Protein AF-A0A9W4K2W8-F1 (afdb_monomer)

Secondary structure (DSSP, 8-state):
-PPPEEEEEETTEEEEE-SSS-EEEES-S-TTS-HHHHHHHHHHHHHHHHHHHHTS--TT-------EEEEE-TT-HHHHHHHGGGSPTT-----EEEEPPPPPPPHHHHHHHHHHHS-HHHHHHHHT-TGGGS--EEEETT---SS-TT-S---S-----STTEEEEHHHHHHTT--SGGG-

Organism: NCBI:txid1303716

Radius of gyration: 19.18 Å; Cα contacts (8 Å, |Δi|>4): 234; chains: 1; bounding box: 50×50×44 Å

Sequence (183 aa):
MAKLHTIGRGACGTLWASETGPAYKREDGNPTRSLQNDFEMHNRVLESRRTLMNLKKSSQVQIQIPSCHNFFEPENKEWWATNLERFPQRYTPCNMIEAQRIPPLGESTRHLLIQTFCPDEIRQKIINSEPDRDCLIRPYLGRRRTHTRDSKTFSRFKAFSLRNYPLHEDQLDELAITGDDLQ

Foldseek 3Di:
DAAWDFLDQDQQATWIDGLDDWIKGFRPHNPVHDVVVVLVVLVVVVVVVVVVVVVVPPPPDDDDRWAWDDWDALPPCVCCVVCVVSYPPPDGRHIMTIIHDDAADDPVVLLVCLVPPQDPVCSVVLNPDPSLSSADEDEDAPDDDPDDPPDPDPDPPRDDGRRHHYQYPVNCVVVVNDPVNVD

Solvent-accessible surface area (backbone atoms only — not comparable to full-atom values): 11063 Å² total; per-residue (Å²): 130,75,57,42,45,75,57,46,76,55,68,75,15,40,28,30,28,40,100,66,71,53,27,36,39,34,68,73,36,44,87,92,53,59,61,66,58,53,53,53,52,51,52,52,52,54,50,51,51,53,53,48,61,72,65,71,80,44,92,84,65,89,80,88,72,73,54,76,75,50,78,41,55,52,82,45,54,71,60,44,74,73,47,52,80,27,43,64,92,89,73,72,76,46,46,33,38,37,26,54,52,80,78,50,57,54,70,69,60,51,50,48,52,40,70,74,69,42,58,76,93,51,35,70,58,52,74,71,30,72,68,41,57,39,19,35,80,38,79,32,87,89,42,63,72,92,67,54,98,83,44,96,75,68,68,89,74,83,81,81,60,36,51,65,23,77,43,29,40,60,54,32,57,75,68,70,53,51,78,76,79,73,111

Structure (mmCIF, N/CA/C/O backbone):
data_AF-A0A9W4K2W8-F1
#
_entry.id   AF-A0A9W4K2W8-F1
#
loop_
_atom_site.group_PDB
_atom_site.id
_atom_site.type_symbol
_atom_site.label_atom_id
_atom_site.label_alt_id
_atom_site.label_comp_id
_atom_site.label_asym_id
_atom_site.label_entity_id
_atom_site.label_seq_id
_atom_site.pdbx_PDB_ins_code
_atom_site.Cartn_x
_atom_site.Cartn_y
_atom_site.Cartn_z
_atom_site.occupancy
_atom_site.B_iso_or_equiv
_atom_site.auth_seq_id
_atom_site.auth_comp_id
_atom_site.auth_asym_id
_atom_site.auth_atom_id
_atom_site.pdbx_PDB_model_num
ATOM 1 N N . MET A 1 1 ? 21.645 -5.935 -4.530 1.00 73.44 1 MET A N 1
ATOM 2 C CA . MET A 1 1 ? 20.548 -5.110 -3.967 1.00 73.44 1 MET A CA 1
ATOM 3 C C . MET A 1 1 ? 19.447 -6.015 -3.435 1.00 73.44 1 MET A C 1
ATOM 5 O O . MET A 1 1 ? 19.285 -7.108 -3.966 1.00 73.44 1 MET A O 1
ATOM 9 N N . ALA A 1 2 ? 18.706 -5.590 -2.407 1.00 88.69 2 ALA A N 1
ATOM 10 C CA . ALA A 1 2 ? 17.591 -6.374 -1.875 1.00 88.69 2 ALA A CA 1
ATOM 11 C C . ALA A 1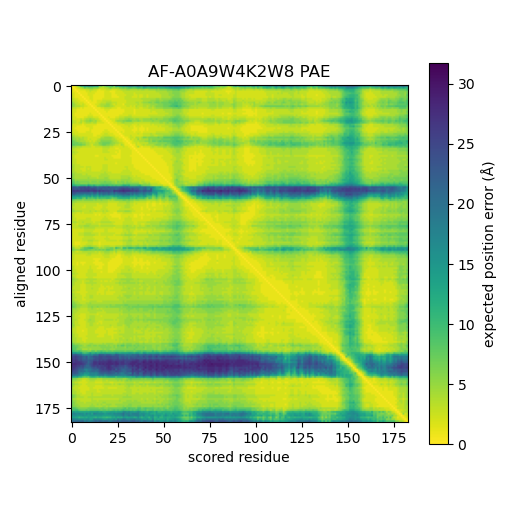 2 ? 16.466 -6.522 -2.916 1.00 88.69 2 ALA A C 1
ATOM 13 O O . ALA A 1 2 ? 16.136 -5.560 -3.623 1.00 88.69 2 ALA A O 1
ATOM 14 N N . LYS A 1 3 ? 15.892 -7.728 -3.004 1.00 94.38 3 LYS A N 1
ATOM 15 C CA 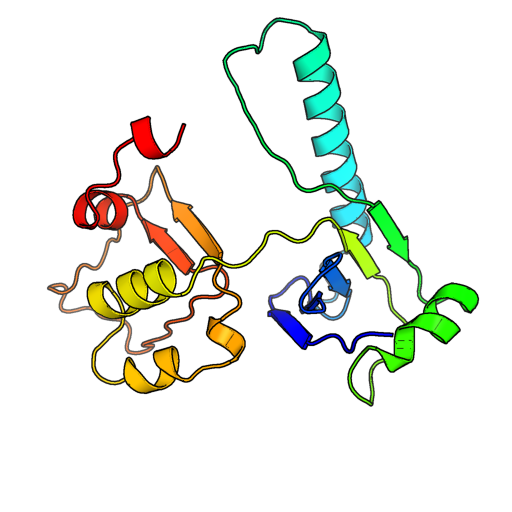. LYS A 1 3 ? 14.732 -8.016 -3.855 1.00 94.38 3 LYS A CA 1
ATOM 16 C C . LYS A 1 3 ? 13.491 -7.315 -3.304 1.00 94.38 3 LYS A C 1
ATOM 18 O O . LYS A 1 3 ? 13.303 -7.221 -2.092 1.00 94.38 3 LYS A O 1
ATOM 23 N N . LEU A 1 4 ? 12.657 -6.824 -4.211 1.00 95.88 4 LEU A N 1
ATOM 24 C CA . LEU A 1 4 ? 11.388 -6.188 -3.893 1.00 95.88 4 LEU A CA 1
ATOM 25 C C . LEU A 1 4 ? 10.262 -7.224 -3.937 1.00 95.88 4 LEU A C 1
ATOM 27 O O . LEU A 1 4 ? 10.201 -8.049 -4.850 1.00 95.88 4 LEU A O 1
ATOM 31 N N . HIS A 1 5 ? 9.334 -7.132 -2.991 1.00 95.12 5 HIS A N 1
ATOM 32 C CA . HIS A 1 5 ? 8.061 -7.848 -3.018 1.00 95.12 5 HIS A CA 1
ATOM 33 C C . HIS A 1 5 ? 6.906 -6.851 -3.118 1.00 95.12 5 HIS A C 1
ATOM 35 O O . HIS A 1 5 ? 7.033 -5.679 -2.758 1.00 95.12 5 HIS A O 1
ATOM 41 N N . THR A 1 6 ? 5.774 -7.306 -3.653 1.00 95.50 6 THR A N 1
ATOM 42 C CA . THR A 1 6 ? 4.578 -6.469 -3.751 1.00 95.50 6 THR A CA 1
ATOM 43 C C . THR A 1 6 ? 3.976 -6.309 -2.363 1.00 95.50 6 THR A C 1
ATOM 45 O O . THR A 1 6 ? 3.539 -7.309 -1.803 1.00 95.50 6 THR A O 1
ATOM 48 N N . ILE A 1 7 ? 3.870 -5.083 -1.858 1.00 95.38 7 ILE A N 1
ATOM 49 C CA . ILE A 1 7 ? 3.257 -4.752 -0.557 1.00 95.38 7 ILE A CA 1
ATOM 50 C C . ILE A 1 7 ? 1.812 -4.249 -0.692 1.00 95.38 7 ILE A C 1
ATOM 52 O O . ILE A 1 7 ? 1.071 -4.154 0.280 1.00 95.38 7 ILE A O 1
ATOM 56 N N . GLY A 1 8 ? 1.372 -3.946 -1.916 1.00 93.31 8 GLY A N 1
ATOM 57 C CA . GLY A 1 8 ? 0.015 -3.482 -2.188 1.00 93.31 8 GLY A CA 1
ATOM 58 C C . GLY A 1 8 ? -0.307 -3.469 -3.678 1.00 93.31 8 GLY A C 1
ATOM 59 O O . GLY A 1 8 ? 0.583 -3.412 -4.525 1.00 93.31 8 GLY A O 1
ATOM 60 N N . ARG A 1 9 ? -1.595 -3.543 -4.013 1.00 92.38 9 ARG A N 1
ATOM 61 C CA . ARG A 1 9 ? -2.093 -3.446 -5.389 1.00 92.38 9 ARG A CA 1
ATOM 62 C C . ARG A 1 9 ? -3.479 -2.821 -5.378 1.00 92.38 9 ARG A C 1
ATOM 64 O O . ARG A 1 9 ? -4.317 -3.194 -4.561 1.00 92.38 9 ARG A O 1
ATOM 71 N N . GLY A 1 10 ? -3.727 -1.914 -6.311 1.00 88.88 10 GLY A N 1
ATOM 72 C CA . GLY A 1 10 ? -5.043 -1.334 -6.531 1.00 88.88 10 GLY A CA 1
ATOM 73 C C . GLY A 1 10 ? -5.196 -0.817 -7.954 1.00 88.88 10 GLY A C 1
ATOM 74 O O . GLY A 1 10 ? -4.345 -1.037 -8.811 1.00 88.88 10 GLY A O 1
ATOM 75 N N . ALA A 1 11 ? -6.284 -0.089 -8.200 1.00 88.62 11 ALA A N 1
ATOM 76 C CA . ALA A 1 11 ? -6.562 0.474 -9.518 1.00 88.62 11 ALA A CA 1
ATOM 77 C C . ALA A 1 11 ? -5.510 1.500 -9.979 1.00 88.62 11 ALA A C 1
ATOM 79 O O . ALA A 1 11 ? -5.368 1.707 -11.175 1.00 88.62 11 ALA A O 1
ATOM 80 N N . CYS A 1 12 ? -4.771 2.130 -9.061 1.00 89.56 12 CYS A N 1
ATOM 81 C CA . CYS A 1 12 ? -3.719 3.101 -9.387 1.00 89.56 12 CYS A CA 1
ATOM 82 C C . CYS A 1 12 ? -2.318 2.473 -9.513 1.00 89.56 12 CYS A C 1
ATOM 84 O O . CYS A 1 12 ? -1.335 3.207 -9.506 1.00 89.56 12 CYS A O 1
ATOM 86 N N . GLY A 1 13 ? -2.222 1.140 -9.563 1.00 94.19 13 GLY A N 1
ATOM 87 C CA . GLY A 1 13 ? -0.966 0.410 -9.743 1.00 94.19 13 GLY A CA 1
ATOM 88 C C . GLY A 1 13 ? -0.564 -0.452 -8.549 1.00 94.19 13 GLY A C 1
ATOM 89 O O . GLY A 1 13 ? -1.334 -0.676 -7.602 1.00 94.19 13 GLY A O 1
ATOM 90 N N . THR A 1 14 ? 0.656 -0.971 -8.622 1.00 95.25 14 THR A N 1
ATOM 91 C CA . THR A 1 14 ? 1.275 -1.831 -7.615 1.00 95.25 14 THR A CA 1
ATOM 92 C C . THR A 1 14 ? 2.300 -1.080 -6.769 1.00 95.25 14 THR A C 1
ATOM 94 O O . THR A 1 14 ? 2.977 -0.160 -7.229 1.00 95.25 14 THR A O 1
ATOM 97 N N . LEU A 1 15 ? 2.406 -1.486 -5.504 1.00 96.31 15 LEU A N 1
ATOM 98 C CA . LEU A 1 15 ? 3.373 -0.985 -4.533 1.00 96.31 15 LEU A CA 1
ATOM 99 C C . LEU A 1 15 ? 4.385 -2.075 -4.204 1.00 96.31 15 LEU A C 1
ATOM 101 O O . LEU A 1 15 ? 4.003 -3.221 -3.956 1.00 96.31 15 LEU A O 1
ATOM 105 N N . TRP A 1 16 ? 5.656 -1.699 -4.149 1.00 97.06 16 TRP A N 1
ATOM 106 C CA . TRP A 1 16 ? 6.783 -2.601 -3.947 1.00 97.06 16 TRP A CA 1
ATOM 107 C C . TRP A 1 16 ? 7.726 -2.076 -2.878 1.00 97.06 16 TRP A C 1
ATOM 109 O O . TRP A 1 16 ? 7.990 -0.880 -2.824 1.00 97.06 16 TRP A O 1
ATOM 119 N N . ALA A 1 17 ? 8.274 -2.965 -2.061 1.00 96.62 17 ALA A N 1
ATOM 120 C CA . ALA A 1 17 ? 9.337 -2.626 -1.123 1.00 96.62 17 ALA A CA 1
ATOM 121 C C . ALA A 1 17 ? 10.213 -3.849 -0.831 1.00 96.62 17 ALA A C 1
ATOM 123 O O . ALA A 1 17 ? 9.825 -4.989 -1.086 1.00 96.62 17 ALA A O 1
ATOM 124 N N . SER A 1 18 ? 11.412 -3.605 -0.311 1.00 94.38 18 SER A N 1
ATO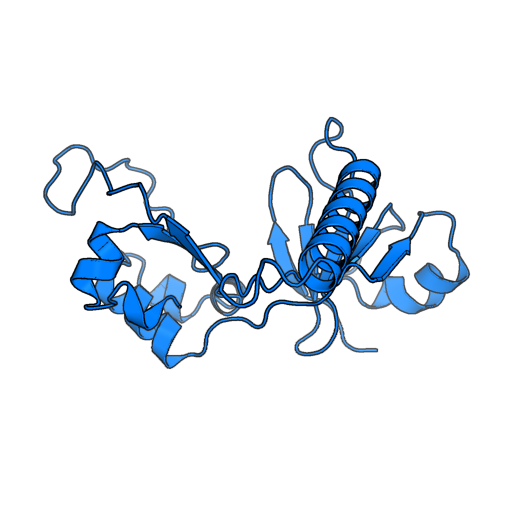M 125 C CA . SER A 1 18 ? 12.187 -4.598 0.440 1.00 94.38 18 SER A CA 1
ATOM 126 C C . SER A 1 18 ? 11.811 -4.518 1.921 1.00 94.38 18 SER A C 1
ATOM 128 O O . SER A 1 18 ? 11.048 -3.638 2.311 1.00 94.38 18 SER A O 1
ATOM 130 N N . GLU A 1 19 ? 12.341 -5.408 2.764 1.00 89.62 19 GLU A N 1
ATOM 131 C CA . GLU A 1 19 ? 12.102 -5.377 4.220 1.00 89.62 19 GLU A CA 1
ATOM 132 C C . GLU A 1 19 ? 12.399 -4.009 4.845 1.00 89.62 19 GLU A C 1
ATOM 134 O O . GLU A 1 19 ? 11.631 -3.523 5.671 1.00 89.62 19 GLU A O 1
ATOM 139 N N . THR A 1 20 ? 13.463 -3.354 4.383 1.00 89.19 20 THR A N 1
ATOM 140 C CA . THR A 1 20 ? 13.837 -1.987 4.750 1.00 89.19 20 THR A CA 1
ATOM 141 C C . THR A 1 20 ? 13.925 -1.102 3.509 1.00 89.19 20 THR A C 1
ATOM 143 O O . THR A 1 20 ? 14.026 -1.595 2.381 1.00 89.19 20 THR A O 1
ATOM 146 N N . GLY A 1 21 ? 13.887 0.215 3.711 1.00 93.00 21 GLY A N 1
ATOM 147 C CA . GLY A 1 21 ? 14.012 1.202 2.639 1.00 93.00 21 GLY A CA 1
ATOM 148 C C . GLY A 1 21 ? 12.673 1.762 2.143 1.00 93.00 21 GLY A C 1
ATOM 149 O O . GLY A 1 21 ? 11.652 1.635 2.827 1.00 93.00 21 GLY A O 1
ATOM 150 N N . PRO A 1 22 ? 12.682 2.439 0.983 1.00 96.81 22 PRO A N 1
ATOM 151 C CA . PRO A 1 22 ? 11.518 3.145 0.465 1.00 96.81 22 PRO A CA 1
ATOM 152 C C . PRO A 1 22 ? 10.486 2.196 -0.156 1.00 96.81 22 PRO A C 1
ATOM 154 O O . PRO A 1 22 ? 10.741 1.013 -0.401 1.00 96.81 22 PRO A O 1
ATOM 157 N N . ALA A 1 23 ? 9.305 2.748 -0.422 1.00 97.44 23 ALA A N 1
ATOM 158 C CA . ALA A 1 23 ? 8.260 2.116 -1.206 1.00 97.44 23 ALA A CA 1
ATOM 159 C C . ALA A 1 23 ? 8.268 2.667 -2.638 1.00 97.44 23 ALA A C 1
ATOM 161 O O . ALA A 1 23 ? 8.436 3.866 -2.858 1.00 97.44 23 ALA A O 1
ATOM 162 N N . TYR A 1 24 ? 8.030 1.784 -3.602 1.00 97.56 24 TYR A N 1
ATOM 163 C CA . TYR A 1 24 ? 7.990 2.090 -5.024 1.00 97.56 24 TYR A CA 1
ATOM 164 C C . TYR A 1 24 ? 6.590 1.852 -5.579 1.00 97.56 24 TYR A C 1
ATOM 166 O O . TYR A 1 24 ? 6.087 0.727 -5.523 1.00 97.56 24 TYR A O 1
ATOM 174 N N . LYS A 1 25 ? 5.959 2.890 -6.131 1.00 97.62 25 LYS A N 1
ATOM 175 C CA . LYS A 1 25 ? 4.664 2.785 -6.815 1.00 97.62 25 LYS A CA 1
ATOM 176 C C . LYS A 1 25 ? 4.879 2.774 -8.316 1.00 97.62 25 LYS A C 1
ATOM 178 O O . LYS A 1 25 ? 5.491 3.699 -8.835 1.00 97.62 25 LYS A O 1
ATOM 183 N N . ARG A 1 26 ? 4.370 1.753 -8.999 1.00 96.62 26 ARG A N 1
ATOM 184 C CA . ARG A 1 26 ? 4.495 1.596 -10.453 1.00 96.62 26 ARG A CA 1
ATOM 185 C C . ARG A 1 26 ? 3.232 2.056 -11.172 1.00 96.62 26 ARG A C 1
ATOM 187 O O . ARG A 1 26 ? 2.128 1.882 -10.660 1.00 96.62 26 ARG A O 1
ATOM 194 N N . GLU A 1 27 ? 3.394 2.584 -12.380 1.00 95.62 27 GLU A N 1
ATOM 195 C CA . GLU A 1 27 ? 2.287 2.932 -13.279 1.00 95.62 27 GLU A CA 1
ATOM 196 C C . GLU A 1 27 ? 1.822 1.709 -14.091 1.00 95.62 27 GLU A C 1
ATOM 198 O O . GLU A 1 27 ? 1.852 1.681 -15.314 1.00 95.62 27 GLU A O 1
ATOM 203 N N . ASP A 1 28 ? 1.426 0.645 -13.394 1.00 93.69 28 ASP A N 1
ATOM 204 C CA . ASP A 1 28 ? 0.897 -0.600 -13.975 1.00 93.69 28 ASP A CA 1
ATOM 205 C C . ASP A 1 28 ? -0.579 -0.832 -13.600 1.00 93.69 28 ASP A C 1
ATOM 207 O O . ASP A 1 28 ? -1.077 -1.960 -13.566 1.00 93.69 28 ASP A O 1
ATOM 211 N N . GLY A 1 29 ? -1.268 0.262 -13.267 1.00 90.56 29 GLY A N 1
ATOM 212 C CA . GLY A 1 29 ? -2.683 0.297 -12.923 1.00 90.56 29 GLY A CA 1
ATOM 213 C C . GLY A 1 29 ? -3.589 0.577 -14.120 1.00 90.56 29 GLY A C 1
ATOM 214 O O . GLY A 1 29 ? -3.289 0.268 -15.269 1.00 90.56 29 GLY A O 1
ATOM 215 N N . ASN A 1 30 ? -4.742 1.175 -13.834 1.00 90.38 30 ASN A N 1
ATOM 216 C CA . ASN A 1 30 ? -5.688 1.624 -14.842 1.00 90.38 30 ASN A CA 1
ATOM 217 C C . ASN A 1 30 ? -5.064 2.761 -15.683 1.00 90.38 30 ASN A C 1
ATOM 219 O O . ASN A 1 30 ? -4.675 3.767 -15.089 1.00 90.38 30 ASN A O 1
ATOM 223 N N . PRO A 1 31 ? -5.058 2.670 -17.028 1.00 89.19 31 PRO A N 1
ATOM 224 C CA . PRO A 1 31 ? -4.496 3.700 -17.913 1.00 89.19 31 PRO A CA 1
ATOM 225 C C . PRO A 1 31 ? -5.115 5.098 -17.773 1.00 89.19 31 PRO A C 1
ATOM 227 O O . PRO A 1 31 ? -4.528 6.082 -18.201 1.00 89.19 31 PRO A O 1
ATOM 230 N N . THR A 1 32 ? -6.310 5.208 -17.186 1.00 90.88 32 THR A N 1
ATOM 231 C CA . THR A 1 32 ? -6.965 6.503 -16.913 1.00 90.88 32 THR A CA 1
ATOM 232 C C . THR A 1 32 ? -6.418 7.212 -15.668 1.00 90.88 32 THR A C 1
ATOM 234 O O . THR A 1 32 ? -6.856 8.315 -15.341 1.00 90.88 32 THR A O 1
ATOM 237 N N . ARG A 1 33 ? -5.494 6.584 -14.932 1.00 89.25 33 ARG A N 1
ATOM 238 C CA . ARG A 1 33 ? -4.818 7.163 -13.767 1.00 89.25 33 ARG A CA 1
ATOM 239 C C . ARG A 1 33 ? -3.411 7.590 -14.167 1.00 89.25 33 ARG A C 1
ATOM 241 O O . ARG A 1 33 ? -2.697 6.817 -14.787 1.00 89.25 33 ARG A O 1
ATOM 248 N N . SER A 1 34 ? -3.024 8.799 -13.769 1.00 93.38 34 SER A N 1
ATOM 249 C CA . SER A 1 34 ? -1.688 9.344 -14.013 1.00 93.38 34 SER A CA 1
ATOM 250 C C . SER A 1 34 ? -0.865 9.276 -12.733 1.00 93.38 34 SER A C 1
ATOM 252 O O . SER A 1 34 ? -1.202 9.923 -11.736 1.00 93.38 34 SER A O 1
ATOM 254 N N . LEU A 1 35 ? 0.222 8.506 -12.762 1.00 95.50 35 LEU A N 1
ATOM 255 C CA . LEU A 1 35 ? 1.150 8.439 -11.640 1.00 95.50 35 LEU A CA 1
ATOM 256 C C . LEU A 1 35 ? 1.900 9.767 -11.464 1.00 95.50 35 LEU A C 1
ATOM 258 O O . LEU A 1 35 ? 2.197 10.158 -10.339 1.00 95.50 35 LEU A O 1
ATOM 262 N N . GLN A 1 36 ? 2.151 10.489 -12.557 1.00 96.00 36 GLN A N 1
ATOM 263 C CA . GLN A 1 36 ? 2.741 11.826 -12.509 1.00 96.00 36 GLN A CA 1
ATOM 264 C C . GLN A 1 36 ? 1.859 12.808 -11.725 1.00 96.00 36 GLN A C 1
ATOM 266 O O . GLN A 1 36 ? 2.346 13.481 -10.820 1.00 96.00 36 GLN A O 1
ATOM 271 N N . ASN A 1 37 ? 0.548 12.831 -11.988 1.00 95.94 37 ASN A N 1
ATOM 272 C CA . ASN A 1 37 ? -0.376 13.656 -11.208 1.00 95.94 37 ASN A CA 1
ATOM 273 C C . ASN A 1 37 ? -0.371 13.266 -9.718 1.00 95.94 37 ASN A C 1
ATOM 275 O O . ASN A 1 37 ? -0.402 14.139 -8.852 1.00 95.94 37 ASN A O 1
ATOM 279 N N . ASP A 1 38 ? -0.306 11.968 -9.400 1.00 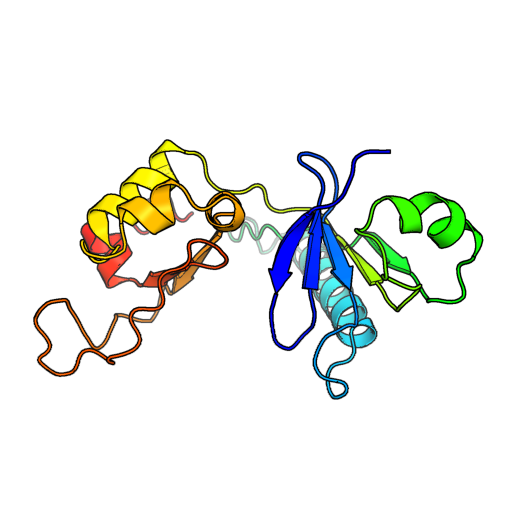95.88 38 ASP A N 1
ATOM 280 C CA . ASP A 1 38 ? -0.197 11.513 -8.008 1.00 95.88 38 ASP A CA 1
ATOM 281 C C . ASP A 1 38 ? 1.081 12.057 -7.333 1.00 95.88 38 ASP A C 1
ATOM 283 O O . ASP A 1 38 ? 1.022 12.514 -6.190 1.00 95.88 38 ASP A O 1
ATOM 287 N N . PHE A 1 39 ? 2.217 12.062 -8.042 1.00 97.75 39 PHE A N 1
ATOM 288 C CA . PHE A 1 39 ? 3.485 12.627 -7.563 1.00 97.75 39 PHE A CA 1
ATOM 289 C C . PHE A 1 39 ? 3.392 14.140 -7.321 1.00 97.75 39 PHE A C 1
ATOM 291 O O . PHE A 1 39 ? 3.774 14.630 -6.253 1.00 97.75 39 PHE A O 1
ATOM 298 N N . GLU A 1 40 ? 2.849 14.887 -8.282 1.00 98.06 40 GLU A N 1
ATOM 299 C CA . GLU A 1 40 ? 2.678 16.342 -8.196 1.00 98.06 40 GLU A CA 1
ATOM 300 C C . GLU A 1 40 ? 1.757 16.737 -7.034 1.00 98.06 40 GLU A C 1
ATOM 302 O O . GLU A 1 40 ? 2.082 17.631 -6.245 1.00 98.06 40 GLU A O 1
ATOM 307 N N . MET A 1 41 ? 0.627 16.041 -6.872 1.00 97.81 41 MET A N 1
ATOM 308 C CA . MET A 1 41 ? -0.311 16.309 -5.781 1.00 97.81 41 MET A CA 1
ATOM 309 C C . MET A 1 41 ? 0.280 15.971 -4.413 1.00 97.81 41 MET A C 1
ATOM 311 O O . MET A 1 41 ? 0.080 16.733 -3.464 1.00 97.81 41 MET A O 1
ATOM 315 N N . HIS A 1 42 ? 1.051 14.885 -4.296 1.00 97.38 42 HIS A N 1
ATOM 316 C CA . HIS A 1 42 ? 1.744 14.550 -3.048 1.00 97.38 42 HIS A CA 1
ATOM 317 C C . HIS A 1 42 ? 2.724 15.661 -2.652 1.00 97.38 42 HIS A C 1
ATOM 319 O O . HIS A 1 42 ? 2.698 16.137 -1.514 1.00 97.38 42 HIS A O 1
ATOM 325 N N . ASN A 1 43 ? 3.532 16.146 -3.597 1.00 97.50 43 ASN A N 1
ATOM 326 C CA . ASN A 1 43 ? 4.465 17.246 -3.345 1.00 97.50 43 ASN A CA 1
ATOM 327 C C . ASN A 1 43 ? 3.747 18.545 -2.953 1.00 97.50 43 ASN A C 1
ATOM 329 O O . ASN A 1 43 ? 4.170 19.222 -2.015 1.00 97.50 43 ASN A O 1
ATOM 333 N N . ARG A 1 44 ? 2.606 18.858 -3.580 1.00 97.69 44 ARG A N 1
ATOM 334 C CA . ARG A 1 44 ? 1.774 20.008 -3.189 1.00 97.69 44 ARG A CA 1
ATOM 335 C C . ARG A 1 44 ? 1.259 19.898 -1.752 1.00 97.69 44 ARG A C 1
ATOM 337 O O . ARG A 1 44 ? 1.215 20.900 -1.036 1.00 97.69 44 ARG A O 1
ATOM 344 N N . VAL A 1 45 ? 0.874 18.699 -1.318 1.00 95.75 45 VAL A N 1
ATOM 345 C CA . VAL A 1 45 ? 0.441 18.438 0.063 1.00 95.75 45 VAL A CA 1
ATOM 346 C C . VAL A 1 45 ? 1.602 18.626 1.049 1.00 95.75 45 VAL A C 1
ATOM 348 O O . VAL A 1 45 ? 1.425 19.289 2.074 1.00 95.75 45 VAL A O 1
ATOM 351 N N . LEU A 1 46 ? 2.798 18.113 0.734 1.00 94.56 46 LEU A N 1
ATOM 352 C CA . LEU A 1 46 ? 4.000 18.303 1.560 1.00 94.56 46 LEU A CA 1
ATOM 353 C C . LEU A 1 46 ? 4.376 19.783 1.694 1.00 94.56 46 LEU A C 1
ATOM 355 O O . LEU A 1 46 ? 4.673 20.246 2.798 1.00 94.56 46 LEU A O 1
ATOM 359 N N . GLU A 1 47 ? 4.302 20.528 0.595 1.00 94.31 47 GLU A N 1
ATOM 360 C CA . GLU A 1 47 ? 4.567 21.964 0.581 1.00 94.31 47 GLU A CA 1
ATOM 361 C C . GLU A 1 47 ? 3.528 22.736 1.403 1.00 94.31 47 GLU A C 1
ATOM 363 O O . GLU A 1 47 ? 3.886 23.552 2.251 1.00 94.31 47 GLU A O 1
ATOM 368 N N . SER A 1 48 ? 2.244 22.399 1.259 1.00 91.62 48 SER A N 1
ATOM 369 C CA . SER A 1 48 ? 1.163 23.009 2.048 1.00 91.62 48 SER A CA 1
ATOM 370 C C . SER A 1 48 ? 1.349 22.769 3.550 1.00 91.62 48 SER A C 1
ATOM 372 O O . SER A 1 48 ? 1.159 23.681 4.357 1.00 91.62 48 SER A O 1
ATOM 374 N N . ARG A 1 49 ? 1.780 21.559 3.940 1.00 89.62 49 ARG A N 1
ATOM 375 C CA . ARG A 1 49 ? 2.121 21.234 5.334 1.00 89.62 49 ARG A CA 1
ATOM 376 C C . ARG A 1 49 ? 3.263 22.114 5.843 1.00 89.62 49 ARG A C 1
ATOM 378 O O . ARG A 1 49 ? 3.175 22.644 6.949 1.00 89.62 49 ARG A O 1
ATOM 385 N N . ARG A 1 50 ? 4.317 22.299 5.042 1.00 88.69 50 ARG A N 1
ATOM 386 C CA . ARG A 1 50 ? 5.454 23.169 5.380 1.00 88.69 50 ARG A CA 1
ATOM 387 C C . ARG A 1 50 ? 5.007 24.618 5.573 1.00 88.69 50 ARG A C 1
ATOM 389 O O . ARG A 1 50 ? 5.379 25.241 6.567 1.00 88.69 50 ARG A O 1
ATOM 396 N N . THR A 1 51 ? 4.167 25.141 4.678 1.00 89.31 51 THR A N 1
ATOM 397 C CA . THR A 1 51 ? 3.574 26.478 4.820 1.00 89.31 51 THR A CA 1
ATOM 398 C C . THR A 1 51 ? 2.770 26.598 6.116 1.00 89.31 51 THR A C 1
ATOM 400 O O . THR A 1 51 ? 2.970 27.553 6.864 1.00 89.31 51 THR A O 1
ATOM 403 N N . LEU A 1 52 ? 1.914 25.617 6.427 1.00 86.38 52 LEU A N 1
ATOM 404 C CA . LEU A 1 52 ? 1.101 25.605 7.648 1.00 86.38 52 LEU A CA 1
ATOM 405 C C . LEU A 1 52 ? 1.962 25.638 8.921 1.00 86.38 52 LEU A C 1
ATOM 407 O O . LEU A 1 52 ? 1.681 26.421 9.830 1.00 86.38 52 LEU A O 1
ATOM 411 N N . MET A 1 53 ? 3.027 24.832 8.971 1.00 83.56 53 MET A N 1
ATOM 412 C CA . MET A 1 53 ? 3.958 24.797 10.106 1.00 83.56 53 MET A CA 1
ATOM 413 C C . MET A 1 53 ? 4.682 26.137 10.304 1.00 83.56 53 MET A C 1
ATOM 415 O O . MET A 1 53 ? 4.822 26.603 11.436 1.00 83.56 53 MET A O 1
ATOM 419 N N . ASN A 1 54 ? 5.073 26.807 9.216 1.00 84.00 54 ASN A N 1
ATOM 420 C CA . ASN A 1 54 ? 5.757 28.103 9.275 1.00 84.00 54 ASN A CA 1
ATOM 421 C C . ASN A 1 54 ? 4.862 29.243 9.785 1.00 84.00 54 ASN A C 1
ATOM 423 O O . ASN A 1 54 ? 5.360 30.203 10.371 1.00 84.00 54 ASN A O 1
ATOM 427 N N . LEU A 1 55 ? 3.542 29.144 9.603 1.00 82.12 55 LEU A N 1
ATOM 428 C CA . LEU A 1 55 ? 2.594 30.186 10.005 1.00 82.12 55 LEU A CA 1
ATOM 429 C C . LEU A 1 55 ? 2.355 30.266 11.526 1.00 82.12 55 LEU A C 1
ATOM 431 O O . LEU A 1 55 ? 1.550 31.091 11.951 1.00 82.12 55 LEU A O 1
ATOM 435 N N . LYS A 1 56 ? 3.013 29.435 12.357 1.00 64.75 56 LYS A N 1
ATOM 436 C CA . LYS A 1 56 ? 2.884 29.370 13.837 1.00 64.75 56 LYS A CA 1
ATOM 437 C C . LYS A 1 56 ? 1.449 29.237 14.389 1.00 64.75 56 LYS A C 1
ATOM 439 O O . LYS A 1 56 ? 1.263 29.235 15.599 1.00 64.75 56 LYS A O 1
ATOM 444 N N . LYS A 1 57 ? 0.433 29.076 13.534 1.00 58.97 57 LYS A N 1
ATOM 445 C CA . LYS A 1 57 ? -0.985 28.928 13.911 1.00 58.97 57 LYS A CA 1
ATOM 446 C C . LYS A 1 57 ? -1.387 27.495 14.275 1.00 58.97 57 LYS A C 1
ATOM 448 O O . LYS A 1 57 ? -2.542 27.267 14.602 1.00 58.97 57 LYS A O 1
ATOM 453 N N . SER A 1 58 ? -0.471 26.531 14.179 1.00 56.31 58 SER A N 1
ATOM 454 C CA . SER A 1 58 ? -0.829 25.111 14.087 1.00 56.31 58 SER A CA 1
ATOM 455 C C . SER A 1 58 ? -0.012 24.197 15.004 1.00 56.31 58 SER A C 1
ATOM 457 O O . SER A 1 58 ? 0.241 23.048 14.649 1.00 56.31 58 SER A O 1
ATOM 459 N N . SER A 1 59 ? 0.382 24.664 16.195 1.00 58.06 59 SER A N 1
ATOM 460 C CA . SER A 1 59 ? 0.985 23.790 17.221 1.00 58.06 59 SER A CA 1
ATOM 461 C C . SER A 1 59 ? 0.069 22.635 17.655 1.00 58.06 59 SER A C 1
ATOM 463 O O . SER A 1 59 ? 0.541 21.701 18.290 1.00 58.06 59 SER A O 1
ATOM 465 N N . GLN A 1 60 ? -1.219 22.681 17.298 1.00 62.44 60 GLN A N 1
ATOM 466 C CA . GLN A 1 60 ? -2.226 21.684 17.665 1.00 62.44 60 GLN A CA 1
ATOM 467 C C . GLN A 1 60 ? -2.442 20.573 16.627 1.00 62.44 60 GLN A C 1
ATOM 469 O O . GLN A 1 60 ? -3.099 19.591 16.945 1.00 62.44 60 GLN A O 1
ATOM 474 N N . VAL A 1 61 ? -1.923 20.691 15.398 1.00 65.12 61 VAL A N 1
ATOM 475 C CA . VAL A 1 61 ? -2.202 19.706 14.336 1.00 65.12 61 VAL A CA 1
ATOM 476 C C . VAL A 1 61 ? -0.915 18.988 13.935 1.00 65.12 61 VAL A C 1
ATOM 478 O O . VAL A 1 61 ? -0.122 19.498 13.140 1.00 65.12 61 VAL A O 1
ATOM 481 N N . GLN A 1 62 ? -0.710 17.790 14.486 1.00 74.88 62 GLN A N 1
ATOM 482 C CA . GLN A 1 62 ? 0.392 16.899 14.120 1.00 74.88 62 GLN A CA 1
ATOM 483 C C . GLN A 1 62 ? -0.028 15.974 12.973 1.00 74.88 62 GLN A C 1
ATOM 485 O O . GLN A 1 62 ? -0.533 14.879 13.180 1.00 74.88 62 GLN A O 1
ATOM 490 N N . ILE A 1 63 ? 0.189 16.412 11.730 1.00 81.56 63 ILE A N 1
ATOM 491 C CA . ILE A 1 63 ? -0.020 15.555 10.555 1.00 81.56 63 ILE A CA 1
ATOM 492 C C . ILE A 1 63 ? 1.330 15.019 10.079 1.00 81.56 63 ILE A C 1
ATOM 494 O O . ILE A 1 63 ? 2.204 15.778 9.641 1.00 81.56 63 ILE A O 1
ATOM 498 N N . GLN A 1 64 ? 1.468 13.694 10.117 1.00 87.75 64 GLN A N 1
ATOM 499 C CA . GLN A 1 64 ? 2.590 12.978 9.522 1.00 87.75 64 GLN A CA 1
ATOM 500 C C . GLN A 1 64 ? 2.238 12.572 8.093 1.00 87.75 64 GLN A C 1
ATOM 502 O O . GLN A 1 64 ? 1.305 11.808 7.856 1.00 87.75 64 GLN A O 1
ATOM 507 N N . ILE A 1 65 ? 2.991 13.099 7.131 1.00 92.19 65 ILE A N 1
ATOM 508 C CA . ILE A 1 65 ? 2.822 12.795 5.709 1.00 92.19 65 ILE A CA 1
ATOM 509 C C . ILE A 1 65 ? 4.097 12.092 5.255 1.00 92.19 65 ILE A C 1
ATOM 511 O O . ILE A 1 65 ? 5.170 12.683 5.414 1.00 92.19 65 ILE A O 1
ATOM 515 N N . PRO A 1 66 ? 4.015 10.868 4.701 1.00 95.12 66 PRO A N 1
ATOM 516 C CA . PRO A 1 66 ? 5.180 10.196 4.150 1.00 95.12 66 PRO A CA 1
ATOM 517 C C . PRO A 1 66 ? 5.887 11.086 3.127 1.00 95.12 66 PRO A C 1
ATOM 519 O O . PRO A 1 66 ? 5.235 11.755 2.323 1.00 95.12 66 PRO A O 1
ATOM 522 N N . SER A 1 67 ? 7.215 11.095 3.142 1.00 96.12 67 SER A N 1
ATOM 523 C CA . SER A 1 67 ? 7.990 11.826 2.133 1.00 96.12 67 SER A CA 1
ATOM 524 C C . SER A 1 67 ? 7.753 11.252 0.730 1.00 96.12 67 SER A C 1
ATOM 526 O O . SER A 1 67 ? 7.577 10.044 0.572 1.00 96.12 67 SER A O 1
ATOM 528 N N . CYS A 1 68 ? 7.782 12.110 -0.287 1.00 96.94 68 CYS A N 1
ATOM 529 C CA . CYS A 1 68 ? 7.757 11.727 -1.697 1.00 96.94 68 CYS A CA 1
ATOM 530 C C . CYS A 1 68 ? 9.107 12.128 -2.293 1.00 96.94 68 CYS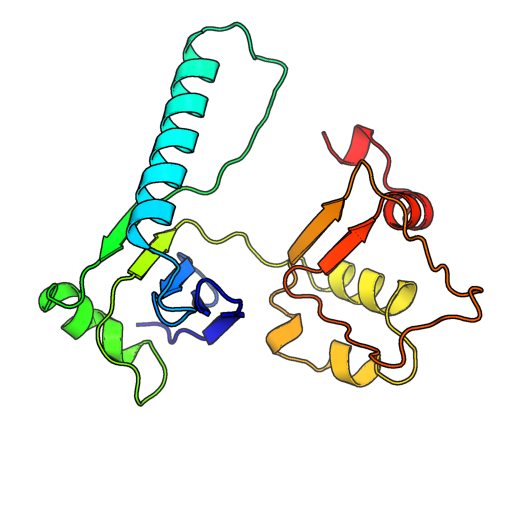 A C 1
ATOM 532 O O . CYS A 1 68 ? 9.415 13.315 -2.340 1.00 96.94 68 CYS A O 1
ATOM 534 N N . HIS A 1 69 ? 9.954 11.155 -2.619 1.00 96.00 69 HIS A N 1
ATOM 535 C CA . HIS A 1 69 ? 11.370 11.410 -2.882 1.00 96.00 69 HIS A CA 1
ATOM 536 C C . HIS A 1 69 ? 11.628 11.710 -4.352 1.00 96.00 69 HIS A C 1
ATOM 538 O O . HIS A 1 69 ? 12.141 12.775 -4.673 1.00 96.00 69 HIS A O 1
ATOM 544 N N . ASN A 1 70 ? 11.270 10.778 -5.236 1.00 97.56 70 ASN A N 1
ATOM 545 C CA . ASN A 1 70 ? 11.660 10.832 -6.641 1.00 97.56 70 ASN A CA 1
ATOM 546 C C . ASN A 1 70 ? 10.544 10.322 -7.556 1.00 97.56 70 ASN A C 1
ATOM 548 O O . ASN A 1 70 ? 9.738 9.472 -7.164 1.00 97.56 70 ASN A O 1
ATOM 552 N N . PHE A 1 71 ? 10.556 10.813 -8.793 1.00 98.00 71 PHE A N 1
ATOM 553 C CA . PHE A 1 71 ? 9.786 10.284 -9.912 1.00 98.00 71 PHE A CA 1
ATOM 554 C C . PHE A 1 71 ? 10.763 9.787 -10.979 1.00 98.00 71 PHE A C 1
ATOM 556 O O . PHE A 1 71 ? 11.667 10.519 -11.381 1.00 98.00 71 PHE A O 1
ATOM 563 N N . PHE A 1 72 ? 10.602 8.541 -11.411 1.00 97.69 72 PHE A N 1
ATOM 564 C CA . PHE A 1 72 ? 11.443 7.911 -12.420 1.00 97.69 72 PHE A CA 1
ATOM 565 C C . PHE A 1 72 ? 10.625 7.613 -13.663 1.00 97.69 72 PHE A C 1
ATOM 567 O O . PHE A 1 72 ? 9.592 6.952 -13.580 1.00 97.69 72 PHE A O 1
ATOM 574 N N . GLU A 1 73 ? 11.133 8.057 -14.803 1.00 97.12 73 GLU A N 1
ATOM 575 C CA . GLU A 1 73 ? 10.581 7.763 -16.120 1.00 97.12 73 GLU A CA 1
ATOM 576 C C . GLU A 1 73 ? 11.183 6.458 -16.686 1.00 97.12 73 GLU A C 1
ATOM 578 O O . GLU A 1 73 ? 12.287 6.055 -16.285 1.00 97.12 73 GLU A O 1
ATOM 583 N N . PRO A 1 74 ? 10.498 5.775 -17.623 1.00 96.69 74 PRO A N 1
ATOM 584 C CA . PRO A 1 74 ? 11.028 4.596 -18.310 1.00 96.69 74 PRO A CA 1
ATOM 585 C C . PRO A 1 74 ? 12.393 4.840 -18.979 1.00 96.69 74 PRO A C 1
ATOM 587 O O . PRO A 1 74 ? 13.220 3.931 -19.065 1.00 96.69 74 PRO A O 1
ATOM 590 N N . GLU A 1 75 ? 12.643 6.069 -19.431 1.00 97.25 75 GLU A N 1
ATOM 591 C CA . GLU A 1 75 ? 13.833 6.495 -20.169 1.00 97.25 75 GLU A CA 1
ATOM 592 C C . GLU A 1 75 ? 15.067 6.678 -19.274 1.00 97.25 75 GLU A C 1
ATOM 594 O O . GLU A 1 75 ? 16.183 6.796 -19.790 1.00 97.25 75 GLU A O 1
ATOM 599 N N . ASN A 1 76 ? 14.911 6.652 -17.943 1.00 96.56 76 ASN A N 1
ATOM 600 C CA . ASN A 1 76 ? 16.024 6.729 -16.997 1.00 96.56 76 ASN A CA 1
ATOM 601 C C . ASN A 1 76 ? 16.829 5.413 -16.974 1.00 96.56 76 ASN A C 1
ATOM 603 O O . ASN A 1 76 ? 16.714 4.581 -16.069 1.00 96.56 76 ASN A O 1
ATOM 607 N N . LYS A 1 77 ? 17.651 5.214 -18.011 1.00 94.81 77 LYS A N 1
ATOM 608 C CA . LYS A 1 77 ? 18.426 3.984 -18.237 1.00 94.81 77 LYS A CA 1
ATOM 609 C C . LYS A 1 77 ? 19.382 3.664 -17.092 1.00 94.81 77 LYS A C 1
ATOM 611 O O . LYS A 1 77 ? 19.549 2.491 -16.779 1.00 94.81 77 LYS A O 1
ATOM 616 N N . GLU A 1 78 ? 19.989 4.674 -16.473 1.00 95.50 78 GLU A N 1
ATOM 617 C CA . GLU A 1 78 ? 20.936 4.492 -15.367 1.00 95.50 78 GLU A CA 1
ATOM 618 C C . GLU A 1 78 ? 20.249 3.878 -14.142 1.00 95.50 78 GLU A C 1
ATOM 620 O O . GLU A 1 78 ? 20.693 2.853 -13.607 1.00 95.50 78 GLU A O 1
ATOM 625 N N . TRP A 1 79 ? 19.112 4.453 -13.738 1.00 94.75 79 TRP A N 1
ATOM 626 C CA . TRP A 1 79 ? 18.364 3.952 -12.594 1.00 94.75 79 TRP A CA 1
ATOM 627 C C . TRP A 1 79 ? 17.794 2.557 -12.870 1.00 94.75 79 TRP A C 1
ATOM 629 O O . TRP A 1 79 ? 17.941 1.657 -12.035 1.00 94.75 79 TRP A O 1
ATOM 639 N N . TRP A 1 80 ? 17.196 2.346 -14.049 1.00 95.62 80 TRP A N 1
ATOM 640 C CA . TRP A 1 80 ? 16.606 1.058 -14.421 1.00 95.62 80 TRP A CA 1
ATOM 641 C C . TRP A 1 80 ? 17.649 -0.047 -14.599 1.00 95.62 80 TRP A C 1
ATOM 643 O O . TRP A 1 80 ? 17.408 -1.153 -14.123 1.00 95.62 80 TRP A O 1
ATOM 653 N N . ALA A 1 81 ? 18.821 0.229 -15.180 1.00 94.56 81 ALA A N 1
ATOM 654 C CA . ALA A 1 81 ? 19.906 -0.755 -15.273 1.00 94.56 81 ALA A CA 1
ATOM 655 C C . ALA A 1 81 ? 20.336 -1.265 -13.889 1.00 94.56 81 ALA A C 1
ATOM 657 O O . ALA A 1 81 ? 20.646 -2.441 -13.720 1.00 94.56 81 ALA A O 1
ATOM 658 N N . THR A 1 82 ? 20.287 -0.389 -12.888 1.00 94.12 82 THR A N 1
ATOM 659 C CA . THR A 1 82 ? 20.700 -0.705 -11.521 1.00 94.12 82 THR A CA 1
ATOM 660 C C . THR A 1 82 ? 19.591 -1.385 -10.70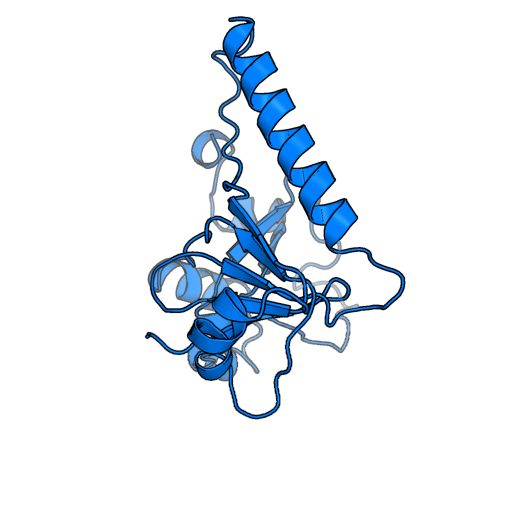1 1.00 94.12 82 THR A C 1
ATOM 662 O O . THR A 1 82 ? 19.870 -2.216 -9.836 1.00 94.12 82 THR A O 1
ATOM 665 N N . ASN A 1 83 ? 18.320 -1.043 -10.944 1.00 94.62 83 ASN A N 1
ATOM 666 C CA . ASN A 1 83 ? 17.209 -1.421 -10.061 1.00 94.62 83 ASN A CA 1
ATOM 667 C C . ASN A 1 83 ? 16.206 -2.410 -10.662 1.00 94.62 83 ASN A C 1
ATOM 669 O O . ASN A 1 83 ? 15.451 -3.017 -9.899 1.00 94.62 83 ASN A O 1
ATOM 673 N N . LEU A 1 84 ? 16.175 -2.611 -11.984 1.00 94.31 84 LEU A N 1
ATOM 674 C CA . LEU A 1 84 ? 15.175 -3.472 -12.627 1.00 94.31 84 LEU A CA 1
ATOM 675 C C . LEU A 1 84 ? 15.246 -4.913 -12.109 1.00 94.31 84 LEU A C 1
ATOM 677 O O . LEU A 1 84 ? 14.214 -5.519 -11.828 1.00 94.31 84 LEU A O 1
ATOM 681 N N . GLU A 1 85 ? 16.455 -5.427 -11.877 1.00 94.56 85 GLU A N 1
ATOM 682 C CA . GLU A 1 85 ? 16.675 -6.774 -11.339 1.00 94.56 85 GLU A CA 1
ATOM 683 C C . GLU A 1 85 ? 16.164 -6.960 -9.904 1.00 94.56 85 GLU A C 1
ATOM 685 O O . GLU A 1 85 ? 16.079 -8.092 -9.420 1.00 94.56 85 GLU A O 1
ATOM 690 N N . ARG A 1 86 ? 15.827 -5.882 -9.185 1.00 95.00 86 ARG A N 1
ATOM 691 C CA . ARG A 1 86 ? 15.220 -5.984 -7.850 1.00 95.00 86 ARG A CA 1
ATOM 692 C C . ARG A 1 86 ? 13.770 -6.456 -7.928 1.00 95.00 86 ARG A C 1
ATOM 694 O O . ARG A 1 86 ? 13.295 -7.061 -6.969 1.00 95.00 86 ARG A O 1
ATOM 701 N N . PHE A 1 87 ? 13.083 -6.196 -9.039 1.00 93.56 87 PHE A N 1
ATOM 702 C CA . PHE A 1 87 ? 11.734 -6.693 -9.293 1.00 93.56 87 PHE A CA 1
ATOM 703 C C . PHE A 1 87 ? 11.778 -8.168 -9.738 1.00 93.56 87 PHE A C 1
ATOM 705 O O . PHE A 1 87 ? 12.823 -8.657 -10.182 1.00 93.56 87 PHE A O 1
ATOM 712 N N . PRO A 1 88 ? 10.665 -8.915 -9.625 1.00 89.69 88 PRO A N 1
ATOM 713 C CA . PRO A 1 88 ? 10.571 -10.249 -10.206 1.00 89.69 88 PRO A CA 1
ATOM 714 C C . PRO A 1 88 ? 10.841 -10.240 -11.718 1.00 89.69 88 PRO A C 1
ATOM 716 O O . PRO A 1 88 ? 10.777 -9.205 -12.380 1.00 89.69 88 PRO A O 1
ATOM 719 N N . GLN A 1 89 ? 11.115 -11.409 -12.293 1.00 82.62 89 GLN A N 1
ATOM 720 C CA . GLN A 1 89 ? 11.311 -11.516 -13.738 1.00 82.62 89 GLN A CA 1
ATOM 721 C C . GLN A 1 89 ? 10.050 -11.035 -14.485 1.00 82.62 89 GLN A C 1
ATOM 723 O O . GLN A 1 89 ? 8.937 -11.283 -14.019 1.00 82.62 89 GLN A O 1
ATOM 728 N N . ARG A 1 90 ? 10.236 -10.418 -15.667 1.00 87.44 90 ARG A N 1
ATOM 729 C CA . ARG A 1 90 ? 9.203 -9.899 -16.603 1.00 87.44 90 ARG A CA 1
ATOM 730 C C . ARG A 1 90 ? 8.727 -8.459 -16.388 1.00 87.44 90 ARG A C 1
ATOM 732 O O . ARG A 1 90 ? 7.932 -7.986 -17.194 1.00 87.44 90 ARG A O 1
ATOM 739 N N . TYR A 1 91 ? 9.199 -7.752 -15.367 1.00 90.62 91 TYR A N 1
ATOM 740 C CA . TYR A 1 91 ? 8.930 -6.315 -15.273 1.00 90.62 91 TYR A CA 1
ATOM 741 C C . TYR A 1 91 ? 9.839 -5.541 -16.231 1.00 90.62 91 TYR A C 1
ATOM 743 O O . TYR A 1 91 ? 10.997 -5.902 -16.430 1.00 90.62 91 TYR A O 1
ATOM 751 N N . THR A 1 92 ? 9.300 -4.476 -16.816 1.00 94.00 92 THR A N 1
ATOM 752 C CA . THR A 1 92 ? 10.016 -3.539 -17.690 1.00 94.00 92 THR A CA 1
ATOM 753 C C . THR A 1 92 ? 10.074 -2.157 -17.037 1.00 94.00 92 THR A C 1
ATOM 755 O O . THR A 1 92 ? 9.324 -1.905 -16.086 1.00 94.00 92 THR A O 1
ATOM 758 N N . PRO A 1 93 ? 10.940 -1.250 -17.511 1.00 96.25 93 PRO A N 1
ATOM 759 C CA . PRO A 1 93 ? 10.870 0.161 -17.143 1.00 96.25 93 PRO A CA 1
ATOM 760 C C . PRO A 1 93 ? 9.460 0.739 -17.338 1.00 96.25 93 PRO A C 1
ATOM 762 O O . PRO A 1 93 ? 8.762 0.379 -18.287 1.00 96.25 93 PRO A O 1
ATOM 765 N N . CYS A 1 94 ? 9.031 1.595 -16.414 1.00 95.56 94 CYS A N 1
ATOM 766 C CA . CYS A 1 94 ? 7.758 2.321 -16.451 1.00 95.56 94 CYS A CA 1
ATOM 767 C C . CYS A 1 94 ? 7.892 3.630 -15.658 1.00 95.56 94 CYS A C 1
ATOM 769 O O . CYS A 1 94 ? 8.919 3.849 -15.021 1.00 95.56 94 CYS A O 1
ATOM 771 N N . ASN A 1 95 ? 6.852 4.463 -15.619 1.00 97.25 95 ASN A N 1
ATOM 772 C CA . ASN A 1 95 ? 6.810 5.538 -14.631 1.00 97.25 95 ASN A CA 1
ATOM 773 C C . ASN A 1 95 ? 6.737 4.954 -13.213 1.00 97.25 95 ASN A C 1
ATOM 775 O O . ASN A 1 95 ? 6.033 3.962 -12.966 1.00 97.25 95 ASN A O 1
ATOM 779 N N . MET A 1 96 ? 7.470 5.554 -12.277 1.00 97.31 96 MET A N 1
ATOM 780 C CA . MET A 1 96 ? 7.553 5.061 -10.907 1.00 97.31 96 MET A CA 1
ATOM 781 C C . MET A 1 96 ? 7.781 6.183 -9.890 1.00 97.31 96 MET A C 1
ATOM 783 O O . MET A 1 96 ? 8.641 7.034 -10.081 1.00 97.31 96 MET A O 1
ATOM 787 N N . ILE A 1 97 ? 7.063 6.140 -8.768 1.00 98.19 97 ILE A N 1
ATOM 788 C CA . ILE A 1 97 ? 7.317 7.005 -7.606 1.00 98.19 97 ILE A CA 1
ATOM 789 C C . ILE A 1 97 ? 8.133 6.229 -6.582 1.00 98.19 97 ILE A C 1
ATOM 791 O O . ILE A 1 97 ? 7.783 5.096 -6.252 1.00 98.19 97 ILE A O 1
ATOM 795 N N . GLU A 1 98 ? 9.152 6.866 -6.020 1.00 97.94 98 GLU A N 1
ATOM 796 C CA . GLU A 1 98 ? 9.797 6.450 -4.778 1.00 97.94 98 GLU A CA 1
ATOM 797 C C . GLU A 1 98 ? 9.328 7.342 -3.627 1.00 97.94 98 GLU A C 1
ATOM 799 O O . GLU A 1 98 ? 9.465 8.565 -3.666 1.00 97.94 98 GLU A O 1
ATOM 804 N N . ALA A 1 99 ? 8.780 6.724 -2.586 1.00 97.88 99 ALA A N 1
ATOM 805 C CA . ALA A 1 99 ? 8.245 7.403 -1.414 1.00 97.88 99 ALA A CA 1
ATOM 806 C C . ALA A 1 99 ? 8.704 6.720 -0.123 1.00 97.88 99 ALA A C 1
ATOM 808 O O . ALA A 1 99 ? 9.136 5.563 -0.114 1.00 97.88 99 ALA A O 1
ATOM 809 N N . GLN A 1 100 ? 8.580 7.427 0.995 1.00 97.56 100 GLN A N 1
ATOM 810 C CA . GLN A 1 100 ? 8.810 6.857 2.313 1.00 97.56 100 GLN A CA 1
ATOM 811 C C . GLN A 1 100 ? 7.830 5.704 2.560 1.00 97.56 100 GLN A C 1
ATOM 813 O O . GLN A 1 100 ? 6.615 5.850 2.405 1.00 97.56 100 GLN A O 1
ATOM 818 N N . ARG A 1 101 ? 8.359 4.550 2.976 1.00 95.31 101 ARG A N 1
ATOM 819 C CA . ARG A 1 101 ? 7.538 3.399 3.355 1.00 95.31 101 ARG A CA 1
ATOM 820 C C . ARG A 1 101 ? 6.932 3.621 4.739 1.00 95.31 101 ARG A C 1
ATOM 822 O O . ARG A 1 101 ? 7.650 3.945 5.681 1.00 95.31 101 ARG A O 1
ATOM 829 N N . ILE A 1 102 ? 5.630 3.370 4.866 1.00 94.31 102 ILE A N 1
ATOM 830 C CA . ILE A 1 102 ? 4.983 3.181 6.168 1.00 94.31 102 ILE A CA 1
ATOM 831 C C . ILE A 1 102 ? 5.258 1.733 6.602 1.00 94.31 102 ILE A C 1
ATOM 833 O O . ILE A 1 102 ? 4.884 0.818 5.859 1.00 94.31 102 ILE A O 1
ATOM 837 N N . PRO A 1 103 ? 5.931 1.496 7.744 1.00 93.56 103 PRO A N 1
ATOM 838 C CA . PRO A 1 103 ? 6.176 0.145 8.229 1.00 93.56 103 PRO A CA 1
ATOM 839 C C . PRO A 1 103 ? 4.861 -0.597 8.491 1.00 93.56 103 PRO A C 1
ATOM 841 O O . PRO A 1 103 ? 3.894 0.021 8.945 1.00 93.56 103 PRO A O 1
ATOM 844 N N . PRO A 1 104 ? 4.805 -1.911 8.231 1.00 95.31 104 PRO A N 1
ATOM 845 C CA . PRO A 1 104 ? 3.637 -2.690 8.596 1.00 95.31 104 PRO A CA 1
ATOM 846 C C . PRO A 1 104 ? 3.497 -2.780 10.116 1.00 95.31 104 PRO A C 1
ATOM 848 O O . PRO A 1 104 ? 4.481 -2.720 10.858 1.00 95.31 104 PRO A O 1
ATOM 851 N N . LEU A 1 105 ? 2.268 -2.983 10.583 1.00 94.69 105 LEU A N 1
ATOM 852 C CA . LEU A 1 105 ? 2.012 -3.212 12.000 1.00 94.69 105 LEU A CA 1
ATOM 853 C C . LEU A 1 105 ? 2.622 -4.530 12.480 1.00 94.69 105 LEU A C 1
ATOM 855 O O . LEU A 1 105 ? 2.682 -5.525 11.746 1.00 94.69 105 LEU A O 1
ATOM 859 N N . GLY A 1 106 ? 3.045 -4.522 13.744 1.00 93.75 106 GLY A N 1
ATOM 860 C CA . GLY A 1 106 ? 3.689 -5.648 14.407 1.00 93.75 106 GLY A CA 1
ATOM 861 C C . GLY A 1 106 ? 2.796 -6.881 14.529 1.00 93.75 106 GLY A C 1
ATOM 862 O O . GLY A 1 106 ? 1.571 -6.826 14.409 1.00 93.75 106 GLY A O 1
ATOM 863 N N . GLU A 1 107 ? 3.432 -8.019 14.788 1.00 94.62 107 GLU A N 1
ATOM 864 C CA . GLU A 1 107 ? 2.780 -9.327 14.815 1.00 94.62 107 GLU A CA 1
ATOM 865 C C . GLU A 1 107 ? 1.624 -9.416 15.809 1.00 94.62 107 GLU A C 1
ATOM 867 O O . GLU A 1 107 ? 0.559 -9.912 15.443 1.00 94.62 107 GLU A O 1
ATOM 872 N N . SER A 1 108 ? 1.791 -8.883 17.019 1.00 94.69 108 SER A N 1
ATOM 873 C CA . SER A 1 108 ? 0.744 -8.884 18.044 1.00 94.69 108 SER A CA 1
ATOM 874 C C . SER A 1 108 ? -0.513 -8.144 17.580 1.00 94.69 108 SER A C 1
ATOM 876 O O . SER A 1 108 ? -1.621 -8.652 17.734 1.00 94.69 108 SER A O 1
ATOM 878 N N . THR A 1 109 ? -0.353 -6.984 16.935 1.00 93.75 109 THR A N 1
ATOM 879 C CA . THR A 1 109 ? -1.478 -6.204 16.398 1.00 93.75 109 THR A CA 1
ATOM 880 C C . THR A 1 109 ? -2.175 -6.943 15.260 1.00 93.75 109 THR A C 1
ATOM 882 O O . THR A 1 109 ? -3.403 -6.979 15.213 1.00 93.75 109 THR A O 1
ATOM 885 N N . ARG A 1 110 ? -1.418 -7.590 14.363 1.00 95.12 110 ARG A N 1
ATOM 886 C CA . ARG A 1 110 ? -2.001 -8.414 13.291 1.00 95.12 110 ARG A CA 1
ATOM 887 C C . ARG A 1 110 ? -2.825 -9.567 13.859 1.00 95.12 110 ARG A C 1
ATOM 889 O O . ARG A 1 110 ? -3.959 -9.768 13.433 1.00 95.12 110 ARG A O 1
ATOM 896 N N . HIS A 1 111 ? -2.280 -10.294 14.835 1.00 94.75 111 HIS A N 1
ATOM 897 C CA . HIS A 1 111 ? -2.980 -11.402 15.485 1.00 94.75 111 HIS A CA 1
ATOM 898 C C . HIS A 1 111 ? -4.252 -10.941 16.191 1.00 94.75 111 HIS A C 1
ATOM 900 O O . HIS A 1 111 ? -5.283 -11.587 16.020 1.00 94.75 111 HIS A O 1
ATOM 906 N N . LEU A 1 112 ? -4.208 -9.806 16.893 1.00 94.75 112 LEU A N 1
ATOM 907 C CA . LEU A 1 112 ? -5.388 -9.200 17.507 1.00 94.75 112 LEU A CA 1
ATOM 908 C C . LEU A 1 112 ? -6.477 -8.921 16.462 1.00 94.75 112 LEU A C 1
ATOM 910 O O . LEU A 1 112 ? -7.593 -9.411 16.598 1.00 94.75 112 LEU A O 1
ATOM 914 N N . LEU A 1 113 ? -6.153 -8.217 15.370 1.00 94.31 113 LEU A N 1
ATOM 915 C CA . LEU A 1 113 ? -7.125 -7.924 14.305 1.00 94.31 113 LEU A CA 1
ATOM 916 C C . LEU A 1 113 ? -7.729 -9.197 13.699 1.00 94.31 113 LEU A C 1
ATOM 918 O O . LEU A 1 113 ? -8.928 -9.251 13.419 1.00 94.31 113 LEU A O 1
ATOM 922 N N . ILE A 1 114 ? -6.902 -10.223 13.494 1.00 93.75 114 ILE A N 1
ATOM 923 C CA . ILE A 1 114 ? -7.339 -11.509 12.954 1.00 93.75 114 ILE A CA 1
ATOM 924 C C . ILE A 1 114 ? -8.279 -12.218 13.937 1.00 93.75 114 ILE A C 1
ATOM 926 O O . ILE A 1 114 ? -9.341 -12.692 13.537 1.00 93.75 114 ILE A O 1
ATOM 930 N N . GLN A 1 115 ? -7.909 -12.308 15.211 1.00 93.19 115 GLN A N 1
ATOM 931 C CA . GLN A 1 115 ? -8.717 -12.982 16.226 1.00 93.19 115 GLN A CA 1
ATOM 932 C C . GLN A 1 115 ? -10.055 -12.269 16.436 1.00 93.19 115 GLN A C 1
ATOM 934 O O . GLN A 1 115 ? -11.094 -12.926 16.490 1.00 93.19 115 GLN A O 1
ATOM 939 N N . THR A 1 116 ? -10.042 -10.937 16.480 1.00 92.50 116 THR A N 1
ATOM 940 C CA . THR A 1 116 ? -11.243 -10.146 16.746 1.00 92.50 116 THR A CA 1
ATOM 941 C C . THR A 1 116 ? -12.170 -10.100 15.536 1.00 92.50 116 THR A C 1
ATOM 943 O O . THR A 1 116 ? -13.372 -10.313 15.689 1.00 92.50 116 THR A O 1
ATOM 946 N N . PHE A 1 117 ? -11.647 -9.886 14.320 1.00 91.19 117 PHE A N 1
ATOM 947 C CA . PHE A 1 117 ? -12.479 -9.523 13.163 1.00 91.19 117 PHE A CA 1
ATOM 948 C C . PHE A 1 117 ? -12.454 -10.498 11.985 1.00 91.19 117 PHE A C 1
ATOM 950 O O . PHE A 1 117 ? -13.348 -10.429 11.138 1.00 91.19 117 PHE A O 1
ATOM 957 N N . CYS A 1 118 ? -11.477 -11.403 11.893 1.00 90.25 118 CYS A N 1
ATOM 958 C CA . CYS A 1 118 ? -11.413 -12.347 10.778 1.00 90.25 118 CYS A CA 1
ATOM 959 C C . CYS A 1 118 ? -12.440 -13.480 10.966 1.00 90.25 118 CYS A C 1
ATOM 961 O O . CYS A 1 118 ? -12.484 -14.077 12.051 1.00 90.25 118 CYS A O 1
ATOM 963 N N . PRO A 1 119 ? -13.249 -13.808 9.935 1.00 88.69 119 PRO A N 1
ATOM 964 C CA . PRO A 1 119 ? -14.123 -14.977 9.963 1.00 88.69 119 PRO A CA 1
ATOM 965 C C . PRO A 1 119 ? -13.334 -16.261 10.241 1.00 88.69 119 PRO A C 1
ATOM 967 O O . PRO A 1 119 ? -12.258 -16.470 9.669 1.00 88.69 119 PRO A O 1
ATOM 970 N N . ASP A 1 120 ? -13.880 -17.127 11.096 1.00 87.94 120 ASP A N 1
ATOM 971 C CA . ASP A 1 120 ? -13.192 -18.335 11.568 1.00 87.94 120 ASP A CA 1
ATOM 972 C C . ASP A 1 120 ? -12.725 -19.228 10.412 1.00 87.94 120 ASP A C 1
ATOM 974 O O . ASP A 1 120 ? -11.629 -19.788 10.461 1.00 87.94 120 ASP A O 1
ATOM 978 N N . GLU A 1 121 ? -13.499 -19.292 9.323 1.00 89.25 121 GLU A N 1
ATOM 979 C CA . GLU A 1 121 ? -13.239 -20.206 8.207 1.00 89.25 121 GLU A CA 1
ATOM 980 C C . GLU A 1 121 ? -11.971 -19.860 7.418 1.00 89.25 121 GLU A C 1
ATOM 982 O O . GLU A 1 121 ? -11.387 -20.726 6.770 1.00 89.25 121 GLU A O 1
ATOM 987 N N . ILE A 1 122 ? -11.537 -18.597 7.456 1.00 89.31 122 ILE A N 1
ATOM 988 C CA . ILE A 1 122 ? -10.345 -18.127 6.736 1.00 89.31 122 ILE A CA 1
ATOM 989 C C . ILE A 1 122 ? -9.222 -17.687 7.676 1.00 89.31 122 ILE A C 1
ATOM 991 O O . ILE A 1 122 ? -8.143 -17.332 7.206 1.00 89.31 122 ILE A O 1
ATOM 995 N N . ARG A 1 123 ? -9.425 -17.756 8.997 1.00 91.25 123 ARG A N 1
ATOM 996 C CA . ARG A 1 123 ? -8.474 -17.263 10.001 1.00 91.25 123 ARG A CA 1
ATOM 997 C C . ARG A 1 123 ? -7.067 -17.830 9.819 1.00 91.25 123 ARG A C 1
ATOM 999 O O . ARG A 1 123 ? -6.119 -17.066 9.676 1.00 91.25 123 ARG A O 1
ATOM 1006 N N . GLN A 1 124 ? -6.936 -19.156 9.761 1.00 93.50 124 GLN A N 1
ATOM 1007 C CA . GLN A 1 124 ? -5.633 -19.820 9.602 1.00 93.50 124 GLN A CA 1
ATOM 1008 C C . GLN A 1 124 ? -4.964 -19.495 8.264 1.00 93.50 124 GLN A C 1
ATOM 1010 O O . GLN A 1 124 ? -3.741 -19.405 8.183 1.00 93.50 124 GLN A O 1
ATOM 1015 N N . LYS A 1 125 ? -5.759 -19.265 7.215 1.00 93.00 125 LYS A N 1
ATOM 1016 C CA . LYS A 1 125 ? -5.237 -18.827 5.920 1.00 93.00 125 LYS A CA 1
ATOM 1017 C C . LYS A 1 125 ? -4.616 -17.433 6.022 1.00 93.00 125 LYS A C 1
ATOM 1019 O O . LYS A 1 125 ? -3.544 -17.229 5.471 1.00 93.00 125 LYS A O 1
ATOM 1024 N N . ILE A 1 126 ? -5.268 -16.504 6.723 1.00 93.31 126 ILE A N 1
ATOM 1025 C CA . ILE A 1 126 ? -4.762 -15.135 6.901 1.00 93.31 126 ILE A CA 1
ATOM 1026 C C . ILE A 1 126 ? -3.537 -15.104 7.824 1.00 93.31 126 ILE A C 1
ATOM 1028 O O . ILE A 1 126 ? -2.583 -14.400 7.520 1.00 93.31 126 ILE A O 1
ATOM 1032 N N . ILE A 1 127 ? -3.508 -15.902 8.900 1.00 93.00 127 ILE A N 1
ATOM 1033 C CA . ILE A 1 127 ? -2.331 -16.006 9.790 1.00 93.00 127 ILE A CA 1
ATOM 1034 C C . ILE A 1 127 ? -1.079 -16.421 9.004 1.00 93.00 127 ILE A C 1
ATOM 1036 O O . ILE A 1 127 ? -0.012 -15.839 9.179 1.00 93.00 127 ILE A O 1
ATOM 1040 N N . ASN A 1 128 ? -1.224 -17.397 8.105 1.00 93.88 128 ASN A N 1
ATOM 1041 C CA . ASN A 1 128 ? -0.120 -17.935 7.307 1.00 93.88 128 ASN A CA 1
ATOM 1042 C C . ASN A 1 128 ? 0.109 -17.183 5.980 1.00 93.88 128 ASN A C 1
ATOM 1044 O O . ASN A 1 128 ? 0.912 -17.616 5.153 1.00 93.88 128 ASN A O 1
ATOM 1048 N N . SER A 1 129 ? -0.612 -16.087 5.737 1.00 93.19 129 SER A N 1
ATOM 1049 C CA . SER A 1 129 ? -0.532 -15.327 4.492 1.00 93.19 129 SER A CA 1
ATOM 1050 C C . SER A 1 129 ? 0.655 -14.367 4.533 1.00 93.19 129 SER A C 1
ATOM 1052 O O . SER A 1 129 ? 0.630 -13.361 5.241 1.00 93.19 129 SER A O 1
ATOM 1054 N N . GLU A 1 130 ? 1.690 -14.652 3.736 1.00 92.94 130 GLU A N 1
ATOM 1055 C CA . GLU A 1 130 ? 2.841 -13.750 3.590 1.00 92.94 130 GLU A CA 1
ATOM 1056 C C . GLU A 1 130 ? 2.413 -12.334 3.162 1.00 92.94 130 GLU A C 1
ATOM 1058 O O . GLU A 1 130 ? 2.877 -11.371 3.771 1.00 92.94 130 GLU A O 1
ATOM 1063 N N . PRO A 1 131 ? 1.467 -12.155 2.213 1.00 91.69 131 PRO A N 1
ATOM 1064 C CA . PRO A 1 131 ? 0.961 -10.829 1.890 1.00 91.69 131 PRO A CA 1
ATOM 1065 C C . PRO A 1 131 ? 0.381 -10.054 3.079 1.00 91.69 131 PRO A C 1
ATOM 1067 O O . PRO A 1 131 ? 0.577 -8.844 3.182 1.00 91.69 131 PRO A O 1
ATOM 1070 N N . ASP A 1 132 ? -0.324 -10.727 3.986 1.00 93.38 132 ASP A N 1
ATOM 1071 C CA . ASP A 1 132 ? -0.983 -10.080 5.126 1.00 93.38 132 ASP A CA 1
ATOM 1072 C C . ASP A 1 132 ? -0.001 -9.647 6.228 1.00 93.38 132 ASP A C 1
ATOM 1074 O O . ASP A 1 132 ? -0.385 -8.933 7.158 1.00 93.38 132 ASP A O 1
ATOM 1078 N N . ARG A 1 133 ? 1.290 -9.984 6.097 1.00 94.44 133 ARG A N 1
ATOM 1079 C CA . ARG A 1 133 ? 2.354 -9.395 6.921 1.00 94.44 133 ARG A CA 1
ATOM 1080 C C . ARG A 1 133 ? 2.597 -7.922 6.605 1.00 94.44 133 ARG A C 1
ATOM 1082 O O . ARG A 1 133 ? 2.992 -7.191 7.510 1.00 94.44 133 ARG A O 1
ATOM 1089 N N . ASP A 1 134 ? 2.267 -7.456 5.397 1.00 94.75 134 ASP A N 1
ATOM 1090 C CA . ASP A 1 134 ? 2.255 -6.031 5.024 1.00 94.75 134 ASP A CA 1
ATOM 1091 C C . ASP A 1 134 ? 1.006 -5.306 5.568 1.00 94.75 134 ASP A C 1
ATOM 1093 O O . ASP A 1 134 ? 0.283 -4.607 4.851 1.00 94.75 134 ASP A O 1
ATOM 1097 N N . CYS A 1 135 ? 0.709 -5.521 6.849 1.00 95.56 135 CYS A N 1
ATOM 1098 C CA . CYS A 1 135 ? -0.495 -5.021 7.494 1.00 95.56 135 CYS A CA 1
ATOM 1099 C C . CYS A 1 135 ? -0.454 -3.501 7.646 1.00 95.56 135 CYS A C 1
ATOM 1101 O O . CYS A 1 135 ? 0.402 -2.965 8.348 1.00 95.56 135 CYS A O 1
ATOM 1103 N N . LEU A 1 136 ? -1.448 -2.822 7.079 1.00 94.94 136 LEU A N 1
ATOM 1104 C CA . LEU A 1 136 ? -1.677 -1.392 7.259 1.00 94.94 136 LEU A CA 1
ATOM 1105 C C . LEU A 1 136 ? -3.145 -1.171 7.590 1.00 94.94 136 LEU A C 1
ATOM 1107 O O . LEU A 1 136 ? -4.015 -1.661 6.873 1.00 94.94 136 LEU A O 1
ATOM 1111 N N . ILE A 1 137 ? -3.418 -0.411 8.645 1.00 93.44 137 ILE A N 1
ATOM 1112 C CA . ILE A 1 137 ? -4.777 -0.023 9.015 1.00 93.44 137 ILE A CA 1
ATOM 1113 C C . ILE A 1 137 ? -5.128 1.292 8.323 1.00 93.44 137 ILE A C 1
ATOM 1115 O O . ILE A 1 137 ? -4.330 2.226 8.286 1.00 93.44 137 ILE A O 1
ATOM 1119 N N . ARG A 1 138 ? -6.355 1.373 7.815 1.00 93.31 138 ARG A N 1
ATOM 1120 C CA . ARG A 1 138 ? -7.004 2.607 7.384 1.00 93.31 138 ARG A CA 1
ATOM 1121 C C . ARG A 1 138 ? -8.150 2.914 8.349 1.00 93.31 138 ARG A C 1
ATOM 1123 O O . ARG A 1 138 ? -9.213 2.298 8.211 1.00 93.31 138 ARG A O 1
ATOM 1130 N N . PRO A 1 139 ? -7.943 3.827 9.311 1.00 91.38 139 PRO A N 1
ATOM 1131 C CA . PRO A 1 139 ? -8.989 4.235 10.237 1.00 91.38 139 PRO A CA 1
ATOM 1132 C C . PRO A 1 139 ? -10.118 4.972 9.511 1.00 91.38 139 PRO A C 1
ATOM 1134 O O . PRO A 1 139 ? -9.876 5.810 8.641 1.00 91.38 139 PRO A O 1
ATOM 1137 N N . TYR A 1 140 ? -11.354 4.677 9.890 1.00 91.81 140 TYR A N 1
ATOM 1138 C CA . TYR A 1 140 ? -12.567 5.346 9.434 1.00 91.81 140 TYR A CA 1
ATOM 1139 C C . TYR A 1 140 ? -13.277 5.984 10.629 1.00 91.81 140 TYR A C 1
ATOM 1141 O O . TYR A 1 140 ? -14.212 5.418 11.188 1.00 91.81 140 TYR A O 1
ATOM 1149 N N . LEU A 1 141 ? -12.838 7.190 10.994 1.00 87.94 141 LEU A N 1
ATOM 1150 C CA . LEU A 1 141 ? -13.263 7.893 12.214 1.00 87.94 141 LEU A CA 1
ATOM 1151 C C . LEU A 1 141 ? -14.667 8.521 12.151 1.00 87.94 141 LEU A C 1
ATOM 1153 O O . LEU A 1 141 ? -15.120 9.103 13.123 1.00 87.94 141 LEU A O 1
ATOM 1157 N N . GLY A 1 142 ? -15.340 8.450 11.002 1.00 89.00 142 GLY A N 1
ATOM 1158 C CA . GLY A 1 142 ? -16.698 8.981 10.815 1.00 89.00 142 GLY A CA 1
ATOM 1159 C C . GLY A 1 142 ? -17.646 7.972 10.181 1.00 89.00 142 GLY A C 1
ATOM 1160 O O . GLY A 1 142 ? -18.624 8.350 9.537 1.00 89.00 142 GLY A O 1
ATOM 1161 N N . ARG A 1 143 ? -17.308 6.681 10.252 1.00 88.88 143 ARG A N 1
ATOM 1162 C CA . ARG A 1 143 ? -18.102 5.619 9.640 1.00 88.88 143 ARG A CA 1
ATOM 1163 C C . ARG A 1 143 ? -18.111 4.394 10.538 1.00 88.88 143 ARG A C 1
ATOM 1165 O O . ARG A 1 143 ? -17.077 3.761 10.736 1.00 88.88 143 ARG A O 1
ATOM 1172 N N . ARG A 1 144 ? -19.313 4.005 10.952 1.00 89.94 144 ARG A N 1
ATOM 1173 C CA . ARG A 1 144 ? -19.610 2.704 11.558 1.00 89.94 144 ARG A CA 1
ATOM 1174 C C . ARG A 1 144 ? -20.002 1.693 10.479 1.00 89.94 144 ARG A C 1
ATOM 1176 O O . ARG A 1 144 ? -20.551 2.065 9.433 1.00 89.94 144 ARG A O 1
ATOM 1183 N N . ARG A 1 145 ? -19.706 0.410 10.693 1.00 86.00 145 ARG A N 1
ATOM 1184 C CA . ARG A 1 145 ? -20.156 -0.660 9.784 1.00 86.00 145 ARG A CA 1
ATOM 1185 C C . ARG A 1 145 ? -21.683 -0.762 9.827 1.00 86.00 145 ARG A C 1
ATOM 1187 O O . ARG A 1 145 ? -22.281 -0.834 10.891 1.00 86.00 145 ARG A O 1
ATOM 1194 N N . THR A 1 146 ? -22.322 -0.822 8.659 1.00 73.88 146 THR A N 1
ATOM 1195 C CA . THR A 1 146 ? -23.783 -1.010 8.546 1.00 73.88 146 THR A CA 1
ATOM 1196 C C . THR A 1 146 ? -24.213 -2.466 8.736 1.00 73.88 146 THR A C 1
ATOM 1198 O O . THR A 1 146 ? -25.383 -2.741 8.980 1.00 73.88 146 THR A O 1
ATOM 1201 N N . HIS A 1 147 ? -23.269 -3.402 8.619 1.00 65.69 147 HIS A N 1
ATOM 1202 C CA . HIS A 1 147 ? -23.474 -4.834 8.797 1.00 65.69 147 HIS A CA 1
ATOM 1203 C C . HIS A 1 147 ? -22.552 -5.323 9.916 1.00 65.69 147 HIS A C 1
ATOM 1205 O O . HIS A 1 147 ? -21.361 -5.545 9.696 1.00 65.69 147 HIS A O 1
ATOM 1211 N N . THR A 1 148 ? -23.096 -5.444 11.124 1.00 60.25 148 THR A N 1
ATOM 1212 C CA . THR A 1 148 ? -22.441 -6.121 12.251 1.00 60.25 148 THR A CA 1
ATOM 1213 C C . THR A 1 148 ? -22.591 -7.639 12.101 1.00 60.25 148 THR A C 1
ATOM 1215 O O . THR A 1 148 ? -23.345 -8.106 11.241 1.00 60.25 148 THR A O 1
ATOM 1218 N N . ARG A 1 149 ? -21.871 -8.428 12.915 1.00 53.84 149 ARG A N 1
ATOM 1219 C CA . ARG A 1 149 ? -21.902 -9.910 12.905 1.00 53.84 149 ARG A CA 1
ATOM 1220 C C . ARG A 1 149 ? -23.319 -10.516 12.925 1.00 53.84 149 ARG A C 1
ATOM 1222 O O . ARG A 1 149 ? -23.492 -11.611 12.403 1.00 53.84 149 ARG A O 1
ATOM 1229 N N . ASP A 1 150 ? -24.317 -9.772 13.400 1.00 48.78 150 ASP A N 1
ATOM 1230 C CA . ASP A 1 150 ? -25.717 -10.207 13.503 1.00 48.78 150 ASP A CA 1
ATOM 1231 C C . ASP A 1 150 ? -26.598 -9.853 12.291 1.00 48.78 150 ASP A C 1
ATOM 1233 O O . ASP A 1 150 ? -27.772 -10.232 12.228 1.00 48.78 150 ASP A O 1
ATOM 1237 N N . SER A 1 151 ? -26.074 -9.128 11.297 1.00 50.25 151 SER A N 1
ATOM 1238 C CA . SER A 1 151 ? -26.875 -8.752 10.131 1.00 50.25 151 SER A CA 1
ATOM 1239 C C . SER A 1 151 ? -27.024 -9.946 9.177 1.00 50.25 151 SER A C 1
ATOM 1241 O O . SER A 1 151 ? -26.048 -10.444 8.618 1.00 50.25 151 SER A O 1
ATOM 1243 N N . LYS A 1 152 ? -28.269 -10.368 8.923 1.00 41.66 152 LYS A N 1
ATOM 1244 C CA . LYS A 1 152 ? -28.656 -11.459 7.997 1.00 41.66 152 LYS A CA 1
ATOM 1245 C C . LYS A 1 152 ? -28.283 -11.218 6.517 1.00 41.66 152 LYS A C 1
ATOM 1247 O O . LYS A 1 152 ? -28.616 -12.023 5.654 1.00 41.66 152 LYS A O 1
ATOM 1252 N N . THR A 1 153 ? -27.586 -10.125 6.220 1.00 41.72 153 THR A N 1
ATOM 1253 C CA . THR A 1 153 ? -27.156 -9.662 4.891 1.00 41.72 153 THR A CA 1
ATOM 1254 C C . THR A 1 153 ? -25.631 -9.586 4.804 1.00 41.72 153 THR A C 1
ATOM 1256 O O . THR A 1 153 ? -25.067 -8.595 4.345 1.00 41.72 153 THR A O 1
ATOM 1259 N N . PHE A 1 154 ? -24.922 -10.625 5.249 1.00 45.78 154 PHE A N 1
ATOM 1260 C CA . PHE A 1 154 ? -23.503 -10.731 4.918 1.00 45.78 154 PHE A CA 1
ATOM 1261 C C . PHE A 1 154 ? -23.350 -10.939 3.410 1.00 45.78 154 PHE A C 1
ATOM 1263 O O . PHE A 1 154 ? -23.853 -11.909 2.839 1.00 45.78 154 PHE A O 1
ATOM 1270 N N . SER A 1 155 ? -22.629 -10.026 2.757 1.00 46.53 155 SER A N 1
ATOM 1271 C CA . SER A 1 155 ? -22.087 -10.273 1.423 1.00 46.53 155 SER A CA 1
ATOM 1272 C C . SER A 1 155 ? -21.383 -11.633 1.424 1.00 46.53 155 SER A C 1
ATOM 1274 O O . SER A 1 1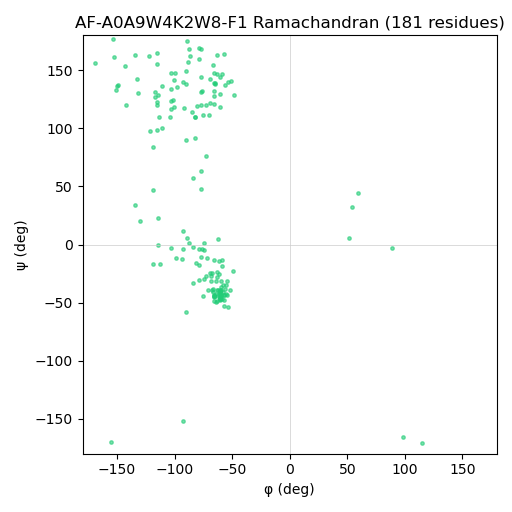55 ? -20.527 -11.897 2.267 1.00 46.53 155 SER A O 1
ATOM 1276 N N . ARG A 1 156 ? -21.728 -12.501 0.465 1.00 46.00 156 ARG A N 1
ATOM 1277 C CA . ARG A 1 156 ? -21.101 -13.827 0.298 1.00 46.00 156 ARG A CA 1
ATOM 1278 C C . ARG A 1 156 ? -19.595 -13.739 0.009 1.00 46.00 156 ARG A C 1
ATOM 1280 O O . ARG A 1 156 ? -18.890 -14.737 0.130 1.00 46.00 156 ARG A O 1
ATOM 1287 N N . PHE A 1 157 ? -19.093 -12.557 -0.348 1.00 46.97 157 PHE A N 1
ATOM 1288 C CA . PHE A 1 157 ? -17.668 -12.294 -0.504 1.00 46.97 157 PHE A CA 1
ATOM 1289 C C . PHE A 1 157 ? -17.025 -11.992 0.854 1.00 46.97 157 PHE A C 1
ATOM 1291 O O . PHE A 1 157 ? -16.946 -10.843 1.284 1.00 46.97 157 PHE A O 1
ATOM 1298 N N . LYS A 1 158 ? -16.518 -13.041 1.512 1.00 59.94 158 LYS A N 1
ATOM 1299 C CA . LYS A 1 158 ? -15.668 -12.948 2.711 1.00 59.94 158 LYS A CA 1
ATOM 1300 C C . LYS A 1 158 ? -14.233 -12.558 2.328 1.00 59.94 158 LYS A C 1
ATOM 1302 O O . LYS A 1 158 ? -13.302 -13.346 2.478 1.00 59.94 158 LYS A O 1
ATOM 1307 N N . ALA A 1 159 ? -14.051 -11.364 1.768 1.00 70.56 159 ALA A N 1
ATOM 1308 C CA . ALA A 1 159 ? -12.717 -10.829 1.513 1.00 70.56 159 ALA A CA 1
ATOM 1309 C C . ALA A 1 159 ? -12.173 -10.202 2.806 1.00 70.56 159 ALA A C 1
ATOM 1311 O O . ALA A 1 159 ? -12.664 -9.165 3.246 1.00 70.56 159 ALA A O 1
ATOM 1312 N N . PHE A 1 160 ? -11.170 -10.839 3.412 1.00 85.75 160 PHE A N 1
ATOM 1313 C CA . PHE A 1 160 ? -10.404 -10.292 4.533 1.00 85.75 160 PHE A CA 1
ATOM 1314 C C . PHE A 1 160 ? -8.950 -10.128 4.091 1.00 85.75 160 PHE A C 1
ATOM 1316 O O . PHE A 1 160 ? -8.384 -11.040 3.494 1.00 85.75 160 PHE A O 1
ATOM 1323 N N . SER A 1 161 ? -8.378 -8.953 4.341 1.00 91.06 161 SER A N 1
ATOM 1324 C CA . SER A 1 161 ? -7.001 -8.603 3.993 1.00 91.06 161 SER A CA 1
ATOM 1325 C C . SER A 1 161 ? -6.498 -7.581 4.999 1.00 91.06 161 SER A C 1
ATOM 1327 O O . SER A 1 161 ? -7.177 -6.586 5.258 1.00 91.06 161 SER A O 1
ATOM 1329 N N . LEU A 1 162 ? -5.298 -7.798 5.521 1.00 93.75 162 LEU A N 1
ATOM 1330 C CA . LEU A 1 162 ? -4.604 -6.863 6.399 1.00 93.75 162 LEU A CA 1
ATOM 1331 C C . LEU A 1 162 ? -3.895 -5.744 5.626 1.00 93.75 162 LEU A C 1
ATOM 1333 O O . LEU A 1 162 ? -3.577 -4.700 6.195 1.00 93.75 162 LEU A O 1
ATOM 1337 N N . ARG A 1 163 ? -3.699 -5.900 4.311 1.00 92.06 163 ARG A N 1
ATOM 1338 C CA . ARG A 1 163 ? -3.236 -4.808 3.445 1.00 92.06 163 ARG A CA 1
ATOM 1339 C C . ARG A 1 163 ? -4.339 -3.764 3.300 1.00 92.06 163 ARG A C 1
ATOM 1341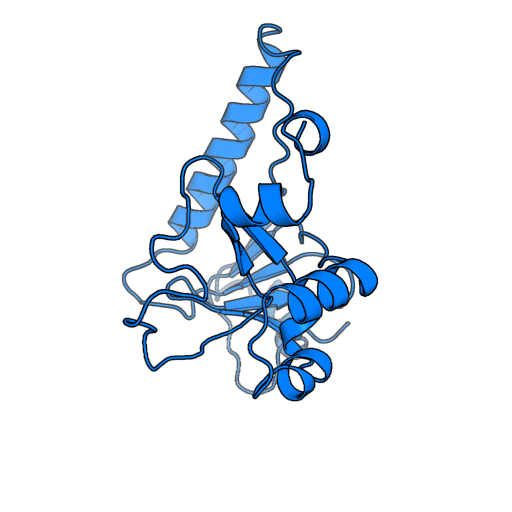 O O . ARG A 1 163 ? -5.349 -4.038 2.651 1.00 92.06 163 ARG A O 1
ATOM 1348 N N . ASN A 1 164 ? -4.130 -2.571 3.862 1.00 91.81 164 ASN A N 1
ATOM 1349 C CA . ASN A 1 164 ? -5.108 -1.474 3.858 1.00 91.81 164 ASN A CA 1
ATOM 1350 C C . ASN A 1 164 ? -6.444 -1.861 4.534 1.00 91.81 164 ASN A C 1
ATOM 1352 O O . ASN A 1 164 ? -7.533 -1.588 4.015 1.00 91.81 164 ASN A O 1
ATOM 1356 N N . TYR A 1 165 ? -6.347 -2.528 5.686 1.00 93.31 165 TYR A N 1
ATOM 1357 C CA . TYR A 1 165 ? -7.475 -3.000 6.478 1.00 93.31 165 TYR A CA 1
ATOM 1358 C C . TYR A 1 165 ? -8.365 -1.832 6.935 1.00 93.31 165 TYR A C 1
ATOM 1360 O O . TYR A 1 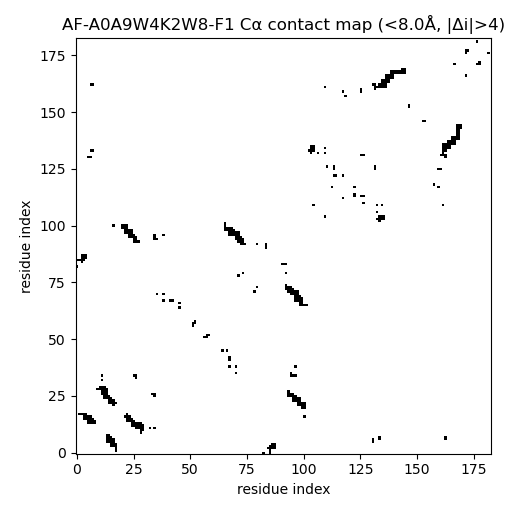165 ? -7.890 -0.951 7.655 1.00 93.31 165 TYR A O 1
ATOM 1368 N N . PRO A 1 166 ? -9.648 -1.787 6.535 1.00 92.62 166 PRO A N 1
ATOM 1369 C CA . PRO A 1 166 ? -10.560 -0.736 6.964 1.00 92.62 166 PRO A CA 1
ATOM 1370 C C . PRO A 1 166 ? -10.989 -0.967 8.421 1.00 92.62 166 PRO A C 1
ATOM 1372 O O . PRO A 1 166 ? -11.742 -1.900 8.696 1.00 92.62 166 PRO A O 1
ATOM 1375 N N . LEU A 1 167 ? -10.546 -0.105 9.337 1.00 92.38 167 LEU A N 1
ATOM 1376 C CA . LEU A 1 167 ? -10.928 -0.155 10.751 1.00 92.38 167 LEU A CA 1
ATOM 1377 C C . LEU A 1 167 ? -11.943 0.951 11.044 1.00 92.38 167 LEU A C 1
ATOM 1379 O O . LEU A 1 167 ? -11.610 2.133 10.985 1.00 92.38 167 LEU A O 1
ATOM 1383 N N . HIS A 1 168 ? -13.187 0.558 11.286 1.00 92.25 168 HIS A N 1
ATOM 1384 C CA . HIS A 1 168 ? -14.313 1.467 11.505 1.00 92.25 168 HIS A CA 1
ATOM 1385 C C . HIS A 1 168 ? -14.432 1.890 12.967 1.00 92.25 168 HIS A C 1
ATOM 1387 O O . HIS A 1 168 ? -13.892 1.234 13.851 1.00 92.25 168 HIS A O 1
ATOM 1393 N N . GLU A 1 169 ? -15.171 2.966 13.215 1.00 91.12 169 GLU A N 1
ATOM 1394 C CA . GLU A 1 169 ? -15.378 3.529 14.554 1.00 91.12 169 GLU A CA 1
ATOM 1395 C C . GLU A 1 169 ? -15.919 2.497 15.560 1.00 91.12 169 GLU A C 1
ATOM 1397 O O . GLU A 1 169 ? -15.371 2.351 16.643 1.00 91.12 169 GLU A O 1
ATOM 1402 N N . ASP A 1 170 ? -16.900 1.677 15.169 1.00 90.06 170 ASP A N 1
ATOM 1403 C CA . ASP A 1 170 ? -17.429 0.607 16.026 1.00 90.06 170 ASP A CA 1
ATOM 1404 C C . ASP A 1 170 ? -16.379 -0.467 16.362 1.00 90.06 170 ASP A C 1
ATOM 1406 O O . ASP A 1 170 ? -16.423 -1.078 17.422 1.00 90.06 170 ASP A O 1
ATOM 1410 N N . GLN A 1 171 ? -15.400 -0.676 15.480 1.00 91.50 171 GLN A N 1
ATOM 1411 C CA . GLN A 1 171 ? -14.295 -1.602 15.726 1.00 91.50 171 GLN A CA 1
ATOM 1412 C C . GLN A 1 171 ? -13.226 -1.000 16.638 1.00 91.50 171 GLN A C 1
ATOM 1414 O O . GLN A 1 171 ? -12.556 -1.745 17.345 1.00 91.50 171 GLN A O 1
ATOM 1419 N N . LEU A 1 172 ? -13.041 0.323 16.602 1.00 91.62 172 LEU A N 1
ATOM 1420 C CA . LEU A 1 172 ? -12.183 1.032 17.550 1.00 91.62 172 LEU A CA 1
ATOM 1421 C C . LEU A 1 172 ? -12.776 0.934 18.961 1.00 91.62 172 LEU A C 1
ATOM 1423 O O . LEU A 1 172 ? -12.051 0.557 19.880 1.00 91.62 172 LEU A O 1
ATOM 1427 N N . ASP A 1 173 ? -14.095 1.135 19.092 1.00 89.75 173 ASP A N 1
ATOM 1428 C CA . ASP A 1 173 ? -14.841 0.945 20.345 1.00 89.75 173 ASP A CA 1
ATOM 1429 C C . ASP A 1 173 ? -14.677 -0.495 20.883 1.00 89.75 173 ASP A C 1
ATOM 1431 O O . ASP A 1 173 ? -14.347 -0.688 22.052 1.00 89.75 173 ASP A O 1
ATOM 1435 N N . GLU A 1 174 ? -14.845 -1.517 20.027 1.00 91.75 174 GLU A N 1
ATOM 1436 C CA . GLU A 1 174 ? -14.650 -2.938 20.388 1.00 91.75 174 GLU A CA 1
ATOM 1437 C C . GLU A 1 174 ? -13.220 -3.246 20.873 1.00 91.75 174 GLU A C 1
ATOM 1439 O O . GLU A 1 174 ? -13.026 -4.136 21.703 1.00 91.75 174 GLU A O 1
ATOM 1444 N N . LEU A 1 175 ? -12.216 -2.530 20.358 1.00 91.88 175 LEU A N 1
ATOM 1445 C CA . LEU A 1 175 ? -10.817 -2.652 20.778 1.00 91.88 175 LEU A CA 1
ATOM 1446 C C . LEU A 1 175 ? -10.461 -1.751 21.969 1.00 91.88 175 LEU A C 1
ATOM 1448 O O . LEU A 1 175 ? -9.302 -1.751 22.383 1.00 91.88 175 LEU A O 1
ATOM 1452 N N . ALA A 1 176 ? -11.425 -0.995 22.502 1.00 90.44 176 ALA A N 1
ATOM 1453 C CA . ALA A 1 176 ? -11.221 0.024 23.528 1.00 90.44 176 ALA A CA 1
ATOM 1454 C C . ALA A 1 176 ? -10.151 1.072 23.152 1.00 90.44 176 ALA A C 1
ATOM 1456 O O . ALA A 1 176 ? -9.460 1.590 24.025 1.00 90.44 176 ALA A O 1
ATOM 1457 N N . ILE A 1 177 ? -10.016 1.380 21.856 1.00 85.44 177 ILE A N 1
ATOM 1458 C CA . ILE A 1 177 ? -9.144 2.450 21.359 1.00 85.44 177 ILE A CA 1
ATOM 1459 C C . ILE A 1 177 ? -9.934 3.753 21.427 1.00 85.44 177 ILE A C 1
ATOM 1461 O O . ILE A 1 177 ? -10.934 3.925 20.727 1.00 85.44 177 ILE A O 1
ATOM 1465 N N . THR A 1 178 ? -9.488 4.667 22.278 1.00 75.88 178 THR A N 1
ATOM 1466 C CA . THR A 1 178 ? -10.138 5.956 22.506 1.00 75.88 178 THR A CA 1
ATOM 1467 C C . THR A 1 178 ? -9.650 7.018 21.521 1.00 75.88 178 THR A C 1
ATOM 1469 O O . THR A 1 178 ? -8.658 6.843 20.815 1.00 75.88 178 THR A O 1
ATOM 1472 N N . GLY A 1 179 ? -10.340 8.162 21.476 1.00 67.00 179 GLY A N 1
ATOM 1473 C CA . GLY A 1 179 ? -9.884 9.313 20.694 1.00 67.00 179 GLY A CA 1
ATOM 1474 C C . GLY A 1 179 ? -8.531 9.866 21.156 1.00 67.00 179 GLY A C 1
ATOM 1475 O O . GLY A 1 179 ? -7.818 10.444 20.341 1.00 67.00 179 GLY A O 1
ATOM 1476 N N . ASP A 1 180 ? -8.168 9.658 22.423 1.00 69.25 180 ASP A N 1
ATOM 1477 C CA . ASP A 1 180 ? -6.877 10.079 22.977 1.00 69.25 180 ASP A CA 1
ATOM 1478 C C . ASP A 1 180 ? -5.733 9.176 22.492 1.00 69.25 180 ASP A C 1
ATOM 1480 O O . ASP A 1 180 ? -4.625 9.657 22.285 1.00 69.25 180 ASP A O 1
ATOM 1484 N N . ASP A 1 181 ? -6.008 7.897 22.209 1.00 68.69 181 ASP A N 1
ATOM 1485 C CA . ASP A 1 181 ? -5.027 6.955 21.642 1.00 68.69 181 ASP A CA 1
ATOM 1486 C C . ASP A 1 181 ? -4.694 7.244 20.164 1.00 68.69 181 ASP A C 1
ATOM 1488 O O . ASP A 1 181 ? -3.773 6.652 19.596 1.00 68.69 181 ASP A O 1
ATOM 1492 N N . LEU A 1 182 ? -5.475 8.114 19.516 1.00 64.31 182 LEU A N 1
ATOM 1493 C CA . LEU A 1 182 ? -5.345 8.476 18.102 1.00 64.31 182 LEU A CA 1
ATOM 1494 C C . LEU A 1 182 ? -4.680 9.846 17.878 1.00 64.31 182 LEU A C 1
ATOM 1496 O O . LEU A 1 182 ? -4.508 10.233 16.716 1.00 64.31 182 LEU A O 1
ATOM 1500 N N . GLN A 1 183 ? -4.355 10.575 18.952 1.00 51.97 183 GLN A N 1
ATOM 1501 C CA . GLN A 1 183 ? -3.679 11.882 18.926 1.00 51.97 183 GLN A CA 1
ATOM 1502 C C . GLN A 1 183 ? -2.156 11.737 18.941 1.00 51.97 183 GLN A C 1
ATOM 1504 O O . GLN A 1 183 ? -1.506 12.573 18.271 1.00 51.97 183 GLN A O 1
#

pLDDT: mean 87.92, std 13.2, range [41.66, 98.19]

Nearest PDB structures (foldseek):
  4mne-assembly1_C  TM=4.471E-01  e=1.262E+00  Homo sapiens
  5jrq-assembly1_A  TM=3.828E-01  e=8.240E-01  Homo sapiens
  4mne-assembly2_G  TM=3.789E-01  e=2.321E+00  Homo sapiens

Mean predicted aligned error: 6.22 Å